Protein AF-A0A8H7SZB1-F1 (afdb_monomer_lite)

Organism: NCBI:txid101142

Sequence (186 aa):
MEQKCSLFGLQYKEDPTVILLYKIAKEALEHQIQNHEATVDTLLDVATETQKQFKRIIEVANEGEPNLKRIRSLASAGVLYTETCLHKYQWQSCDDSDAMPTPLNLPPNVRSQKRRGTNSDILPSMTTIVPQKDDIKYAKEFKEEYLKTHKRMNWKACYDKGLNEGYFSTYKSYKTLKSTFNEINK

Radius of gyration: 29.45 Å; chains: 1; bounding box: 78×54×83 Å

Foldseek 3Di:
DDDDDDLVPDPPSVPPVSVVVVVVVCVVCVVVVVVVVVVVVVVVVLVVVLVVLVVVLVVQCPPDDRPVVVSVVSVVVSVVSVVVVCVVVVVVPPPPPPPPDDDDDDDPPDDDDDDDDDDDDDDDDPDDDDDPPDQLVLVVVQQVVCVVVDVDDDLQVSCVVCVVVVHPPVPPHSVRSVVVNVVVVD

pLDDT: mean 73.45, std 18.5, range [28.33, 93.44]

Secondary structure (DSSP, 8-state):
------GGG-TTTT-HHHHHHHHHHHHHHHHHHHHHHHHHHHHHHHHHHHHHHHHHHHHHHHSSS--HHHHHHHHHHHHHHHHHHHHHHHGGG------PPPPP---TT------------------------SHHHHHHHHHHHHHHH-SS--HHHHHHHHHHTT--TT-S-HHHHHHHHHHHT-

Structure (mmCIF, N/CA/C/O backbone):
data_AF-A0A8H7SZB1-F1
#
_entry.id   AF-A0A8H7SZB1-F1
#
loop_
_atom_site.group_PDB
_atom_site.id
_atom_site.type_symbol
_atom_site.label_atom_id
_atom_site.label_alt_id
_atom_site.label_comp_id
_atom_site.label_asym_id
_atom_site.label_entity_id
_atom_site.label_seq_id
_atom_site.pdbx_PDB_ins_code
_atom_site.Cartn_x
_atom_site.Cartn_y
_atom_site.Cartn_z
_atom_site.occupancy
_atom_site.B_iso_or_equiv
_atom_site.auth_seq_id
_atom_site.auth_comp_id
_atom_site.auth_asym_id
_atom_site.auth_atom_id
_atom_site.pdbx_PDB_model_num
ATOM 1 N N . MET A 1 1 ? -22.587 -6.116 -2.648 1.00 34.09 1 MET A N 1
ATOM 2 C CA . MET A 1 1 ? -23.583 -5.626 -1.675 1.00 34.09 1 MET A CA 1
ATOM 3 C C . MET A 1 1 ? -23.318 -4.144 -1.477 1.00 34.09 1 MET A C 1
ATOM 5 O O . MET A 1 1 ? -22.243 -3.806 -1.009 1.00 34.09 1 MET A O 1
ATOM 9 N N . GLU A 1 2 ? -24.210 -3.265 -1.939 1.00 41.22 2 GLU A N 1
ATOM 10 C CA . GLU A 1 2 ? -24.069 -1.816 -1.737 1.00 41.22 2 GLU A CA 1
ATOM 11 C C . GLU A 1 2 ? -24.654 -1.446 -0.370 1.00 41.22 2 GLU A C 1
ATOM 13 O O . GLU A 1 2 ? -25.867 -1.515 -0.178 1.00 41.22 2 GLU A O 1
ATOM 18 N N . GLN A 1 3 ? -23.817 -1.052 0.591 1.00 51.25 3 GLN A N 1
ATOM 19 C CA . GLN A 1 3 ? -24.310 -0.490 1.845 1.00 51.25 3 GLN A CA 1
ATOM 20 C C . GLN A 1 3 ? -24.702 0.973 1.610 1.00 51.25 3 GLN A C 1
ATOM 22 O O . GLN A 1 3 ? -23.871 1.875 1.629 1.00 51.25 3 GLN A O 1
ATOM 27 N N . LYS A 1 4 ? -25.993 1.211 1.374 1.00 57.50 4 LYS A N 1
ATOM 28 C CA . LYS A 1 4 ? -26.593 2.549 1.346 1.00 57.50 4 LYS A CA 1
ATOM 29 C C . LYS A 1 4 ? -27.641 2.653 2.445 1.00 57.50 4 LYS A C 1
ATOM 31 O O . LYS A 1 4 ? -28.816 2.457 2.181 1.00 57.50 4 LYS A O 1
ATOM 36 N N . CYS A 1 5 ? -27.228 3.020 3.653 1.00 51.44 5 CYS A N 1
ATOM 37 C CA . CYS A 1 5 ? -28.140 3.642 4.614 1.00 51.44 5 CYS A CA 1
ATOM 38 C C . CYS A 1 5 ? -27.396 4.733 5.379 1.00 51.44 5 CYS A C 1
ATOM 40 O O . CYS A 1 5 ? -26.930 4.554 6.498 1.00 51.44 5 CYS A O 1
ATOM 42 N N . SER A 1 6 ? -27.282 5.883 4.721 1.00 65.62 6 SER A N 1
ATOM 43 C CA . SER A 1 6 ? -27.026 7.151 5.391 1.00 65.62 6 SER A CA 1
ATOM 44 C C . SER A 1 6 ? -28.177 7.447 6.361 1.00 65.62 6 SER A C 1
ATOM 46 O O . SER A 1 6 ? -29.337 7.196 6.026 1.00 65.62 6 SER A O 1
ATOM 48 N N . LEU A 1 7 ? -27.873 8.012 7.536 1.00 62.75 7 LEU A N 1
ATOM 49 C CA . LEU A 1 7 ? -28.858 8.377 8.568 1.00 62.75 7 LEU A CA 1
ATOM 50 C C . LEU A 1 7 ? -30.004 9.246 8.010 1.00 62.75 7 LEU A C 1
ATOM 52 O O . LEU A 1 7 ? -31.133 9.197 8.488 1.00 62.75 7 LEU A O 1
ATOM 56 N N . PHE A 1 8 ? -29.723 9.987 6.936 1.00 62.84 8 PHE A N 1
ATOM 57 C CA . PHE A 1 8 ? -30.670 10.838 6.222 1.00 62.84 8 PHE A CA 1
ATOM 58 C C . PHE A 1 8 ? -31.820 10.084 5.531 1.00 62.84 8 PHE A C 1
ATOM 60 O O . PHE A 1 8 ? -32.827 10.713 5.212 1.00 62.84 8 PHE A O 1
ATOM 67 N N . GLY A 1 9 ? -31.697 8.771 5.310 1.00 67.75 9 GLY A N 1
ATOM 68 C CA . GLY A 1 9 ? -32.730 7.939 4.680 1.00 67.75 9 GLY A CA 1
ATOM 69 C C . GLY A 1 9 ? -33.745 7.318 5.645 1.00 67.75 9 GLY A C 1
ATOM 70 O O . GLY A 1 9 ? -34.673 6.654 5.190 1.00 67.75 9 GLY A O 1
ATOM 71 N N . LEU A 1 10 ? -33.583 7.494 6.962 1.00 73.75 10 LEU A N 1
ATOM 72 C CA . LEU A 1 10 ? -34.483 6.918 7.964 1.00 73.75 10 LEU A CA 1
ATOM 73 C C . LEU A 1 10 ? -35.701 7.813 8.219 1.00 73.75 10 LEU A C 1
ATOM 75 O O . LEU A 1 10 ? -35.576 9.017 8.439 1.00 73.75 10 LEU A O 1
ATOM 79 N N . GLN A 1 11 ? -36.879 7.187 8.285 1.00 78.38 11 GLN A N 1
ATOM 80 C CA . GLN A 1 11 ? -38.162 7.843 8.572 1.00 78.38 11 GLN A CA 1
ATOM 81 C C . GLN A 1 11 ? -38.189 8.540 9.949 1.00 78.38 11 GLN A C 1
ATOM 83 O O . GLN A 1 11 ? -38.951 9.480 10.143 1.00 78.38 11 GLN A O 1
ATOM 88 N N . TYR A 1 12 ? -37.308 8.127 10.870 1.00 79.31 12 TYR A N 1
ATOM 89 C CA . TYR A 1 12 ? -37.167 8.657 12.232 1.00 79.31 12 TYR A CA 1
ATOM 90 C C . TYR A 1 12 ? -35.746 9.169 12.522 1.00 79.31 12 TYR A C 1
ATOM 92 O O . TYR A 1 12 ? -35.234 9.016 13.623 1.00 79.31 12 TYR A O 1
ATOM 100 N N . LYS A 1 13 ? -35.069 9.764 11.534 1.00 78.88 13 LYS A N 1
ATOM 101 C CA . LYS A 1 13 ? -33.687 10.275 11.679 1.00 78.88 13 LYS A CA 1
ATOM 102 C C . LYS A 1 13 ? -33.483 11.290 12.823 1.00 78.88 13 LYS A C 1
ATOM 104 O O . LYS A 1 13 ? -32.356 11.484 13.265 1.00 78.88 13 LYS A O 1
ATOM 109 N N . GLU A 1 14 ? -34.556 11.953 13.255 1.00 84.00 14 GLU A N 1
ATOM 110 C CA . GLU A 1 14 ? -34.577 12.953 14.335 1.00 84.00 14 GLU A CA 1
ATOM 111 C C . GLU A 1 14 ? -34.912 12.345 15.707 1.00 84.00 14 GLU A C 1
ATOM 113 O O . GLU A 1 14 ? -34.842 13.040 16.719 1.00 84.00 14 GLU A O 1
ATOM 118 N N . ASP A 1 15 ? -35.261 11.056 15.760 1.00 90.94 15 ASP A N 1
ATOM 119 C CA . ASP A 1 15 ? -35.564 10.373 17.011 1.00 90.94 15 ASP A CA 1
ATOM 120 C C . ASP A 1 15 ? -34.295 10.249 17.888 1.00 90.94 15 ASP A C 1
ATOM 122 O O . ASP A 1 15 ? -33.257 9.760 17.418 1.00 90.94 15 ASP A O 1
ATOM 126 N N . PRO A 1 16 ? -34.343 10.669 19.170 1.00 90.56 16 PRO A N 1
ATOM 127 C CA . PRO A 1 16 ? -33.178 10.648 20.053 1.00 90.56 16 PRO A CA 1
ATOM 128 C C . PRO A 1 16 ? -32.580 9.252 20.257 1.00 90.56 16 PRO A C 1
ATOM 130 O O . PRO A 1 16 ? -31.361 9.116 20.387 1.00 90.56 16 PRO A O 1
ATOM 133 N N . THR A 1 17 ? -33.417 8.214 20.278 1.00 91.75 17 THR A N 1
ATOM 134 C CA . THR A 1 17 ? -32.983 6.825 20.432 1.00 91.75 17 THR A CA 1
ATOM 135 C C . THR A 1 17 ? -32.298 6.332 19.160 1.00 91.75 17 THR A C 1
ATOM 137 O O . THR A 1 17 ? -31.230 5.727 19.251 1.00 91.75 17 THR A O 1
ATOM 140 N N . VAL A 1 18 ? -32.832 6.653 17.978 1.00 88.69 18 VAL A N 1
ATOM 141 C CA . VAL A 1 18 ? -32.199 6.328 16.684 1.00 88.69 18 VAL A CA 1
ATOM 142 C C . VAL A 1 18 ? -30.825 6.993 16.556 1.00 88.69 18 VAL A C 1
ATOM 144 O O . VAL A 1 18 ? -29.853 6.339 16.171 1.00 88.69 18 VAL A O 1
ATOM 147 N N . ILE A 1 19 ? -30.708 8.268 16.937 1.00 87.69 1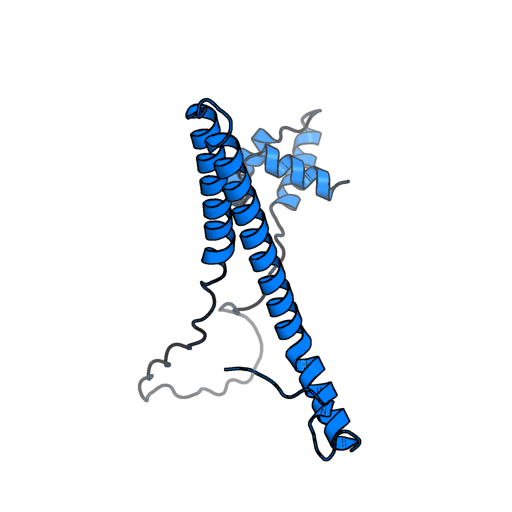9 ILE A N 1
ATOM 148 C CA . ILE A 1 19 ? -29.429 8.996 16.927 1.00 87.69 19 ILE A CA 1
ATOM 149 C C . ILE A 1 19 ? -28.424 8.358 17.894 1.00 87.69 19 ILE A C 1
ATOM 151 O O . ILE A 1 19 ? -27.250 8.209 17.551 1.00 87.69 19 ILE A O 1
ATOM 155 N N . LEU A 1 20 ? -28.864 7.983 19.099 1.00 90.62 20 LEU A N 1
ATOM 156 C CA . LEU A 1 20 ? -28.001 7.358 20.102 1.00 90.62 20 LEU A CA 1
ATOM 157 C C . LEU A 1 20 ? -27.473 5.999 19.626 1.00 90.62 20 LEU A C 1
ATOM 159 O O . LEU A 1 20 ? -26.272 5.750 19.709 1.00 90.62 20 LEU A O 1
ATOM 163 N N . LEU A 1 21 ? -28.348 5.151 19.079 1.00 90.25 21 LEU A N 1
ATOM 164 C CA . LEU A 1 21 ? -27.966 3.851 18.525 1.00 90.25 21 LEU A CA 1
ATOM 165 C C . LEU A 1 21 ? -26.958 3.997 17.383 1.00 90.25 21 LEU A C 1
ATOM 167 O O . LEU A 1 21 ? -25.977 3.258 17.335 1.00 90.25 21 LEU A O 1
ATOM 171 N N . TYR A 1 22 ? -27.153 4.980 16.501 1.00 87.56 22 TYR A N 1
ATOM 172 C CA . TYR A 1 22 ? -26.198 5.261 15.433 1.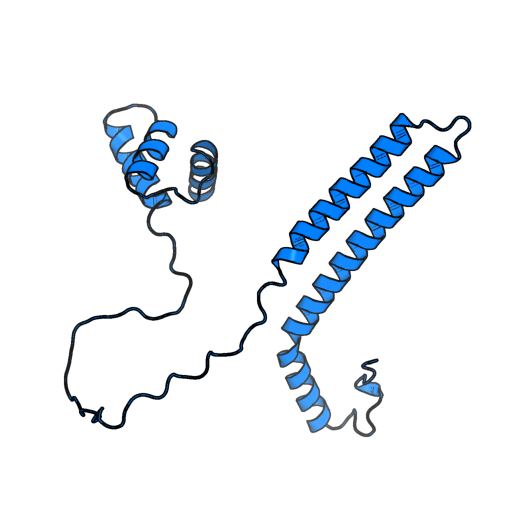00 87.56 22 TYR A CA 1
ATOM 173 C C . TYR A 1 22 ? -24.834 5.705 15.967 1.00 87.56 22 TYR A C 1
ATOM 175 O O . TYR A 1 22 ? -23.813 5.250 15.461 1.00 87.56 22 TYR A O 1
ATOM 183 N N . LYS A 1 23 ? -24.793 6.567 16.992 1.00 89.56 23 LYS A N 1
ATOM 184 C CA . LYS A 1 23 ? -23.528 6.994 17.613 1.00 89.56 23 LYS A CA 1
ATOM 185 C C . LYS A 1 23 ? -22.766 5.810 18.200 1.00 89.56 23 LYS A C 1
ATOM 187 O O . LYS A 1 23 ? -21.595 5.650 17.883 1.00 89.56 23 LYS A O 1
ATOM 192 N N . ILE A 1 24 ? -23.448 4.957 18.966 1.00 92.38 24 ILE A N 1
ATOM 193 C CA . ILE A 1 24 ? -22.845 3.755 19.561 1.00 92.38 24 ILE A CA 1
ATOM 194 C C . ILE A 1 24 ? -22.322 2.823 18.465 1.00 92.38 24 ILE A C 1
ATOM 196 O O . ILE A 1 24 ? -21.189 2.357 18.541 1.00 92.38 24 ILE A O 1
ATOM 200 N N . ALA A 1 25 ? -23.122 2.574 17.425 1.00 90.81 25 ALA A N 1
ATOM 201 C CA . ALA A 1 25 ? -22.707 1.734 16.307 1.00 90.81 25 ALA A CA 1
ATOM 202 C C . ALA A 1 25 ? -21.501 2.324 15.563 1.00 90.81 25 ALA A C 1
ATOM 204 O O . ALA A 1 25 ? -20.574 1.592 15.228 1.00 90.81 25 ALA A O 1
ATOM 205 N N . LYS A 1 26 ? -21.486 3.643 15.336 1.00 87.94 26 LYS A N 1
ATOM 206 C CA . LYS A 1 26 ? -20.367 4.333 14.693 1.00 87.94 26 LYS A CA 1
ATOM 207 C C . LYS A 1 26 ? -19.095 4.221 15.530 1.00 87.94 26 LYS A C 1
ATOM 209 O O . LYS A 1 26 ? -18.070 3.834 14.992 1.00 87.94 26 LYS A O 1
ATOM 214 N N . GLU A 1 27 ? -19.167 4.500 16.828 1.00 92.75 27 GLU A N 1
ATOM 215 C CA . GLU A 1 27 ? -18.021 4.388 17.740 1.00 92.75 27 GLU A CA 1
ATOM 216 C C . GLU A 1 27 ? -17.491 2.951 17.819 1.00 92.75 27 GLU A C 1
ATOM 218 O O . GLU A 1 27 ? -16.283 2.736 17.750 1.00 92.75 27 GLU A O 1
ATOM 223 N N . ALA A 1 28 ? -18.381 1.957 17.893 1.00 92.94 28 ALA A N 1
ATOM 224 C CA . ALA A 1 28 ? -17.996 0.547 17.923 1.00 92.94 28 ALA A CA 1
ATOM 225 C C . ALA A 1 28 ? -17.311 0.083 16.624 1.00 92.94 28 ALA A C 1
ATOM 227 O O . ALA A 1 28 ? -16.458 -0.804 16.660 1.00 92.94 28 ALA A O 1
ATOM 228 N N . LEU A 1 29 ? -17.677 0.673 15.483 1.00 91.19 29 LEU A N 1
ATOM 229 C CA . LEU A 1 29 ? -17.144 0.327 14.163 1.00 91.19 29 LEU A CA 1
ATOM 230 C C . LEU A 1 29 ? -16.021 1.260 13.693 1.00 91.19 29 LEU A C 1
ATOM 232 O O . LEU A 1 29 ? -15.425 0.997 12.653 1.00 91.19 29 LEU A O 1
ATOM 236 N N . GLU A 1 30 ? -15.701 2.317 14.440 1.00 90.31 30 GLU A N 1
ATOM 237 C CA . GLU A 1 30 ? -14.765 3.372 14.036 1.00 90.31 30 GLU A CA 1
ATOM 238 C C . GLU A 1 30 ? -13.407 2.799 13.607 1.00 90.31 30 GLU A C 1
ATOM 240 O O . GLU A 1 30 ? -12.903 3.122 12.536 1.00 90.31 30 GLU A O 1
ATOM 245 N N . HIS A 1 31 ? -12.854 1.861 14.379 1.00 87.31 31 HIS A N 1
ATOM 246 C CA . HIS A 1 31 ? -11.591 1.200 14.039 1.00 87.31 31 HIS A CA 1
ATOM 247 C C . HIS A 1 31 ? -11.686 0.381 12.740 1.00 87.31 31 HIS A C 1
ATOM 249 O O . HIS A 1 31 ? -10.737 0.327 11.958 1.00 87.31 31 HIS A O 1
ATOM 255 N N . GLN A 1 32 ? -12.816 -0.287 12.493 1.00 87.06 32 GLN A N 1
ATOM 256 C CA . GLN A 1 32 ? -13.012 -1.048 11.255 1.00 87.06 32 GLN A CA 1
ATOM 257 C C . GLN A 1 32 ? -13.133 -0.109 10.054 1.00 87.06 32 GLN A C 1
ATOM 259 O O . GLN A 1 32 ? -12.550 -0.386 9.007 1.00 87.06 32 GLN A O 1
ATOM 264 N N . ILE A 1 33 ? -13.835 1.016 10.221 1.00 84.94 33 ILE A N 1
ATOM 265 C CA . ILE A 1 33 ? -13.960 2.066 9.205 1.00 84.94 33 ILE A CA 1
ATOM 266 C C . ILE A 1 33 ? -12.576 2.629 8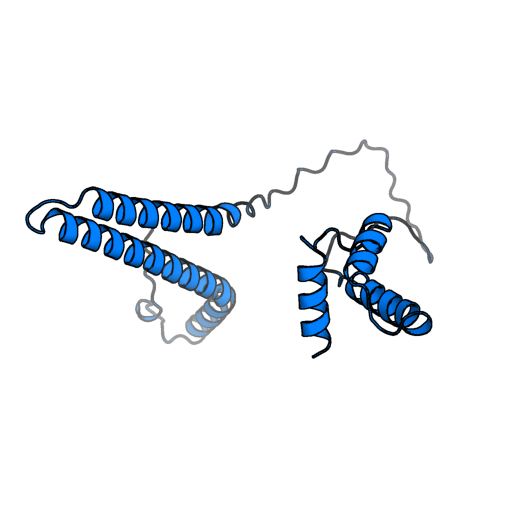.869 1.00 84.94 33 ILE A C 1
ATOM 268 O O . ILE A 1 33 ? -12.194 2.610 7.704 1.00 84.94 33 ILE A O 1
ATOM 272 N N . GLN A 1 34 ? -11.791 3.024 9.873 1.00 87.31 34 GLN A N 1
ATOM 273 C CA . GLN A 1 34 ? -10.443 3.571 9.678 1.00 87.31 34 GLN A CA 1
ATOM 274 C C . GLN A 1 34 ? -9.499 2.577 8.988 1.00 87.31 34 GLN A C 1
ATOM 276 O O . GLN A 1 34 ? -8.768 2.944 8.069 1.00 87.31 34 GLN A O 1
ATOM 281 N N . ASN A 1 35 ? -9.538 1.299 9.374 1.00 83.62 35 ASN A N 1
ATOM 282 C CA . ASN A 1 35 ? -8.758 0.255 8.707 1.00 83.62 35 ASN A CA 1
ATOM 283 C C . ASN A 1 35 ? -9.163 0.073 7.239 1.00 83.62 35 ASN A C 1
ATOM 285 O O . ASN A 1 35 ? -8.305 -0.099 6.368 1.00 83.62 35 ASN A O 1
ATOM 289 N N . HIS A 1 36 ? -10.467 0.097 6.958 1.00 85.31 36 HIS A N 1
ATOM 290 C CA . HIS A 1 36 ? -10.973 0.014 5.594 1.00 85.31 36 HIS A CA 1
ATOM 291 C C . HIS A 1 36 ? -10.569 1.232 4.764 1.00 85.31 36 HIS A C 1
ATOM 293 O O . HIS A 1 36 ? -10.100 1.049 3.644 1.00 85.31 36 HIS A O 1
ATOM 299 N N . GLU A 1 37 ? -10.691 2.445 5.304 1.00 86.62 37 GLU A N 1
ATOM 300 C CA . GLU A 1 37 ? -10.259 3.681 4.644 1.00 86.62 37 GLU A CA 1
ATOM 301 C C . GLU A 1 37 ? -8.762 3.639 4.324 1.00 86.62 37 GLU A C 1
ATOM 303 O O . GLU A 1 37 ? -8.383 3.809 3.167 1.00 86.62 37 GLU A O 1
ATOM 308 N N . ALA A 1 38 ? -7.919 3.263 5.290 1.00 87.62 38 ALA A N 1
ATOM 309 C CA . ALA A 1 38 ? -6.484 3.095 5.061 1.00 87.62 38 ALA A CA 1
ATOM 310 C C . ALA A 1 38 ? -6.182 2.044 3.975 1.00 87.62 38 ALA A C 1
ATOM 312 O O . ALA A 1 38 ? -5.279 2.219 3.157 1.00 87.62 38 ALA A O 1
ATOM 313 N N . THR A 1 39 ? -6.950 0.952 3.927 1.00 87.12 39 THR A N 1
ATOM 314 C CA . THR A 1 39 ? -6.813 -0.066 2.874 1.00 87.12 39 THR A CA 1
ATOM 315 C C . THR A 1 39 ? -7.181 0.508 1.505 1.00 87.12 39 THR A C 1
ATOM 317 O O . THR A 1 39 ? -6.447 0.305 0.536 1.00 87.12 39 THR A O 1
ATOM 320 N N . VAL A 1 40 ? -8.281 1.259 1.418 1.00 89.00 40 VAL A N 1
ATOM 321 C CA . VAL A 1 40 ? -8.712 1.929 0.183 1.00 89.00 40 VAL A CA 1
ATOM 322 C C . VAL A 1 40 ? -7.656 2.922 -0.297 1.00 89.00 40 VAL A C 1
ATOM 324 O O . VAL A 1 40 ? -7.304 2.883 -1.475 1.00 89.00 40 VAL A O 1
ATOM 327 N N . ASP A 1 41 ? -7.089 3.733 0.596 1.00 90.31 41 ASP A N 1
ATOM 328 C CA . ASP A 1 41 ? -6.015 4.673 0.261 1.00 90.31 41 ASP A CA 1
ATOM 329 C C . ASP A 1 41 ? -4.801 3.946 -0.325 1.00 90.31 41 ASP A C 1
ATOM 331 O O . ASP A 1 41 ? -4.285 4.320 -1.379 1.00 90.31 41 ASP A O 1
ATOM 335 N N . THR A 1 42 ? -4.395 2.826 0.282 1.00 89.75 42 THR A N 1
ATOM 336 C CA . THR A 1 42 ? -3.275 2.045 -0.259 1.00 89.75 42 THR A CA 1
ATOM 337 C C . THR A 1 42 ? -3.576 1.432 -1.627 1.00 89.75 42 THR A C 1
ATOM 339 O O . THR A 1 42 ? -2.690 1.377 -2.480 1.00 89.75 42 THR A O 1
ATOM 342 N N . LEU A 1 43 ? -4.813 0.990 -1.873 1.00 91.44 43 LEU A N 1
ATOM 343 C CA . LEU A 1 43 ? -5.229 0.477 -3.180 1.00 91.44 43 LEU A CA 1
ATOM 344 C C . LEU A 1 43 ? -5.224 1.584 -4.238 1.00 91.44 43 LEU A C 1
ATOM 346 O O . LEU A 1 43 ? -4.780 1.351 -5.366 1.00 91.44 43 LEU A O 1
ATOM 350 N N . LEU A 1 44 ? -5.680 2.785 -3.875 1.00 92.88 44 LEU A N 1
ATOM 351 C CA . LEU A 1 44 ? -5.642 3.958 -4.743 1.00 92.88 44 LEU A CA 1
ATOM 352 C C . LEU A 1 44 ? -4.208 4.347 -5.097 1.00 92.88 44 LEU A C 1
ATOM 354 O O . LEU A 1 44 ? -3.933 4.610 -6.270 1.00 92.88 44 LEU A O 1
ATOM 358 N N . ASP A 1 45 ? -3.289 4.321 -4.134 1.00 90.38 45 ASP A N 1
ATOM 359 C CA . ASP A 1 45 ? -1.871 4.591 -4.373 1.00 90.38 45 ASP A CA 1
ATOM 360 C C . ASP A 1 45 ? -1.271 3.587 -5.361 1.00 90.38 45 ASP A C 1
ATOM 362 O O . ASP A 1 45 ? -0.680 3.981 -6.371 1.00 90.38 45 ASP A O 1
ATOM 366 N N . VAL A 1 46 ? -1.482 2.286 -5.128 1.00 92.06 46 VAL A N 1
ATOM 367 C CA . VAL A 1 46 ? -0.980 1.224 -6.015 1.00 92.06 46 VAL A CA 1
ATOM 368 C C . VAL A 1 46 ? -1.543 1.375 -7.424 1.00 92.06 46 VAL A C 1
ATOM 370 O O . VAL A 1 46 ? -0.787 1.315 -8.400 1.00 92.06 46 VAL A O 1
ATOM 373 N N . ALA A 1 47 ? -2.851 1.601 -7.556 1.00 92.12 47 ALA A N 1
ATOM 374 C CA . ALA A 1 47 ? -3.496 1.786 -8.851 1.00 92.12 47 ALA A CA 1
ATOM 375 C C . ALA A 1 47 ? -2.971 3.035 -9.577 1.00 92.12 47 ALA A C 1
ATOM 377 O O . ALA A 1 47 ? -2.697 2.988 -10.779 1.00 92.12 47 ALA A O 1
ATOM 378 N N . THR A 1 48 ? -2.782 4.136 -8.849 1.00 93.00 48 THR A N 1
ATOM 379 C CA . THR A 1 48 ? -2.298 5.408 -9.398 1.00 93.00 48 THR A CA 1
ATOM 380 C C . THR A 1 48 ? -0.855 5.296 -9.875 1.00 93.00 48 THR A C 1
ATOM 382 O O . THR A 1 48 ? -0.544 5.705 -10.997 1.00 93.00 48 THR A O 1
ATOM 385 N N . GLU A 1 49 ? 0.030 4.706 -9.072 1.00 90.56 49 GLU A N 1
ATOM 386 C CA . GLU A 1 49 ? 1.430 4.511 -9.454 1.00 90.56 49 GLU A CA 1
ATOM 387 C C . GLU A 1 49 ? 1.567 3.531 -10.618 1.00 90.56 49 GLU A C 1
ATOM 389 O O . GLU A 1 49 ? 2.287 3.805 -11.581 1.00 90.56 49 GLU A O 1
ATOM 394 N N . THR A 1 50 ? 0.792 2.448 -10.610 1.00 92.56 50 THR A N 1
ATOM 395 C CA . THR A 1 50 ? 0.757 1.494 -11.726 1.00 92.56 50 THR A CA 1
ATOM 396 C C . THR A 1 50 ? 0.277 2.172 -13.015 1.00 92.56 50 THR A C 1
ATOM 398 O O . THR A 1 50 ? 0.902 2.030 -14.069 1.00 92.56 50 THR A O 1
ATOM 401 N N . GLN A 1 51 ? -0.776 2.994 -12.941 1.00 93.25 51 GLN A N 1
ATOM 402 C CA . GLN A 1 51 ? -1.266 3.759 -14.089 1.00 93.25 51 GLN A CA 1
ATOM 403 C C . GLN A 1 51 ? -0.207 4.738 -14.621 1.00 93.25 51 GLN A C 1
ATOM 405 O O . GLN A 1 51 ? -0.025 4.840 -15.837 1.00 93.25 51 GLN A O 1
ATOM 410 N N . LYS A 1 52 ? 0.510 5.451 -13.740 1.00 91.94 52 LYS A N 1
ATOM 411 C CA . LYS A 1 52 ? 1.603 6.357 -14.137 1.00 91.94 52 LYS A CA 1
ATOM 412 C C . LYS A 1 52 ? 2.712 5.610 -14.876 1.00 91.94 52 LYS A C 1
ATOM 414 O O . LYS A 1 52 ? 3.209 6.116 -15.880 1.00 91.94 52 LYS A O 1
ATOM 419 N N . GLN A 1 53 ? 3.085 4.415 -14.416 1.00 92.00 53 GLN A N 1
ATOM 420 C CA . GLN A 1 53 ? 4.110 3.610 -15.086 1.00 92.00 53 GLN A CA 1
ATOM 421 C C . GLN A 1 53 ? 3.668 3.169 -16.484 1.00 92.00 53 GLN A C 1
ATOM 423 O O . GLN A 1 53 ? 4.433 3.321 -17.435 1.00 92.00 53 GLN A O 1
ATOM 428 N N . PHE A 1 54 ? 2.422 2.713 -16.652 1.00 93.44 54 PHE A N 1
ATOM 429 C CA . PHE A 1 54 ? 1.908 2.368 -17.981 1.00 93.44 54 PHE A CA 1
ATOM 430 C C . PHE A 1 54 ? 1.841 3.572 -18.923 1.00 93.44 54 PHE A C 1
ATOM 432 O O . PHE A 1 54 ? 2.248 3.452 -20.077 1.00 93.44 54 PHE A O 1
ATOM 439 N N . LYS A 1 55 ? 1.411 4.744 -18.436 1.00 93.19 55 LYS A N 1
ATOM 440 C CA . LYS A 1 55 ? 1.429 5.987 -19.228 1.00 93.19 55 LYS A CA 1
ATOM 441 C C . LYS A 1 55 ? 2.837 6.311 -19.731 1.00 93.19 55 LYS A C 1
ATOM 443 O O . LYS A 1 55 ? 3.011 6.510 -20.927 1.00 93.19 55 LYS A O 1
ATOM 448 N N . ARG A 1 56 ? 3.851 6.242 -18.860 1.00 90.31 56 ARG A N 1
ATOM 449 C CA . ARG A 1 56 ? 5.260 6.461 -19.241 1.00 90.31 56 ARG A CA 1
ATOM 450 C C . ARG A 1 56 ? 5.763 5.460 -20.278 1.00 90.31 56 ARG A C 1
ATOM 452 O O . ARG A 1 56 ? 6.524 5.829 -21.165 1.00 90.31 56 ARG A O 1
ATOM 459 N N . ILE A 1 57 ? 5.367 4.192 -20.166 1.00 91.88 57 ILE A N 1
ATOM 460 C CA . ILE A 1 57 ? 5.727 3.165 -21.153 1.00 91.88 57 ILE A CA 1
ATOM 461 C C . ILE A 1 57 ? 5.120 3.500 -22.520 1.00 91.88 57 ILE A C 1
ATOM 463 O O . ILE A 1 57 ? 5.827 3.433 -23.521 1.00 91.88 57 ILE A O 1
ATOM 467 N N . ILE A 1 58 ? 3.841 3.887 -22.555 1.00 90.12 58 ILE A N 1
ATOM 468 C CA . ILE A 1 58 ? 3.133 4.271 -23.785 1.00 90.12 58 ILE A CA 1
ATOM 469 C C . ILE A 1 58 ? 3.759 5.525 -24.410 1.00 90.12 58 ILE A C 1
ATOM 471 O O . ILE A 1 58 ? 3.990 5.547 -25.614 1.00 90.12 58 ILE A O 1
ATOM 475 N N . GLU A 1 59 ? 4.073 6.543 -23.605 1.00 90.25 59 GLU A N 1
ATOM 476 C CA . GLU A 1 59 ? 4.750 7.767 -24.057 1.00 90.25 59 GLU A CA 1
ATOM 477 C C . GLU A 1 59 ? 6.078 7.436 -24.750 1.00 90.25 59 GLU A C 1
ATOM 479 O O . GLU A 1 59 ? 6.275 7.798 -25.906 1.00 90.25 59 GLU A O 1
ATOM 484 N N . VAL A 1 60 ? 6.945 6.656 -24.096 1.00 89.56 60 VAL A N 1
ATOM 485 C CA . VAL A 1 60 ? 8.250 6.265 -24.658 1.00 89.56 60 VAL A CA 1
ATOM 486 C C . VAL A 1 60 ? 8.110 5.349 -25.879 1.00 89.56 60 VAL A C 1
ATOM 488 O O . VAL A 1 60 ? 8.970 5.362 -26.755 1.00 89.56 60 VAL A O 1
ATOM 491 N N . ALA A 1 61 ? 7.056 4.535 -25.953 1.00 87.44 61 ALA A N 1
ATOM 492 C CA . ALA A 1 61 ? 6.803 3.676 -27.108 1.00 87.44 61 ALA A CA 1
ATOM 493 C C . ALA A 1 61 ? 6.323 4.457 -28.342 1.00 87.44 61 ALA A C 1
ATOM 495 O O . ALA A 1 61 ? 6.596 4.034 -29.462 1.00 87.44 61 ALA A O 1
ATOM 496 N N . ASN A 1 62 ? 5.635 5.583 -28.135 1.00 87.81 62 ASN A N 1
ATOM 497 C CA . ASN A 1 62 ? 5.119 6.440 -29.203 1.00 87.81 62 ASN A CA 1
ATOM 498 C C . ASN A 1 62 ? 6.107 7.544 -29.630 1.00 87.81 62 ASN A C 1
ATOM 500 O O . ASN A 1 62 ? 5.894 8.193 -30.655 1.00 87.81 62 ASN A O 1
ATOM 504 N N . GLU A 1 63 ? 7.181 7.778 -28.869 1.00 82.88 63 GLU A N 1
ATOM 505 C CA . GLU A 1 63 ? 8.255 8.709 -29.229 1.00 82.88 63 GLU A CA 1
ATOM 506 C C . GLU A 1 63 ? 9.117 8.147 -30.374 1.00 82.88 63 GLU A C 1
ATOM 508 O O . GLU A 1 63 ? 10.109 7.464 -30.140 1.00 82.88 63 GLU A O 1
ATOM 513 N N . GLY A 1 64 ? 8.766 8.478 -31.621 1.00 76.62 64 GLY A N 1
ATOM 514 C CA . GLY A 1 64 ? 9.633 8.305 -32.795 1.00 76.62 64 GLY A CA 1
ATOM 515 C C . GLY A 1 64 ? 10.189 6.885 -32.965 1.00 76.62 64 GLY A C 1
ATOM 516 O O . GLY A 1 64 ? 9.463 5.982 -33.376 1.00 76.62 64 GLY A O 1
ATOM 517 N N . GLU A 1 65 ? 11.484 6.695 -32.679 1.00 79.44 65 GLU A N 1
ATOM 518 C CA . GLU A 1 65 ? 12.090 5.362 -32.597 1.00 79.44 65 GLU A CA 1
ATOM 519 C C . GLU A 1 65 ? 11.924 4.764 -31.187 1.00 79.44 65 GLU A C 1
ATOM 521 O O . GLU A 1 65 ? 12.478 5.296 -30.217 1.00 79.44 65 GLU A O 1
ATOM 526 N N . PRO A 1 66 ? 11.242 3.612 -31.049 1.00 75.06 66 PRO A N 1
ATOM 527 C CA . PRO A 1 66 ? 10.982 3.009 -29.751 1.00 75.06 66 PRO A CA 1
ATOM 528 C C . PRO A 1 66 ? 12.290 2.580 -29.079 1.00 75.06 66 PRO A C 1
ATOM 530 O O . PRO A 1 66 ? 12.941 1.603 -29.460 1.00 75.06 66 PRO A O 1
ATOM 533 N N . ASN A 1 67 ? 12.661 3.282 -28.007 1.00 85.56 67 ASN A N 1
ATOM 534 C CA . ASN A 1 67 ? 13.817 2.920 -27.197 1.00 85.56 67 ASN A CA 1
ATOM 535 C C . ASN A 1 67 ? 13.488 1.698 -26.325 1.00 85.56 67 ASN A C 1
ATOM 537 O O . ASN A 1 67 ? 13.123 1.812 -25.151 1.00 85.56 67 ASN A O 1
ATOM 541 N N . LEU A 1 68 ? 13.660 0.505 -26.899 1.00 87.12 68 LEU A N 1
ATOM 542 C CA . LEU A 1 68 ? 13.369 -0.778 -26.250 1.00 87.12 68 LEU A CA 1
ATOM 543 C C . LEU A 1 68 ? 14.075 -0.950 -24.895 1.00 87.12 68 LEU A C 1
ATOM 545 O O . LEU A 1 68 ? 13.521 -1.573 -23.989 1.00 87.12 68 LEU A O 1
ATOM 549 N N . LYS A 1 69 ? 15.280 -0.385 -24.722 1.00 88.56 69 LYS A N 1
ATOM 550 C CA . LYS A 1 69 ? 16.001 -0.429 -23.437 1.00 88.56 69 LYS A CA 1
ATOM 551 C C . LYS A 1 69 ? 15.277 0.387 -22.368 1.00 88.56 69 LYS A C 1
ATOM 553 O O . LYS A 1 69 ? 15.127 -0.081 -21.240 1.00 88.56 69 LYS A O 1
ATOM 558 N N . ARG A 1 70 ? 14.800 1.583 -22.721 1.00 87.12 70 ARG A N 1
ATOM 559 C CA . ARG A 1 70 ? 14.046 2.461 -21.816 1.00 87.12 70 ARG A CA 1
ATOM 560 C C . ARG A 1 70 ? 12.672 1.879 -21.480 1.00 87.12 70 ARG A C 1
ATOM 562 O O . ARG A 1 70 ? 12.303 1.870 -20.310 1.00 87.12 70 ARG A O 1
ATOM 569 N N . ILE A 1 71 ? 11.977 1.315 -22.469 1.00 89.56 71 ILE A N 1
ATOM 570 C CA . ILE A 1 71 ? 10.694 0.617 -22.280 1.00 89.56 71 ILE A CA 1
ATOM 571 C C . ILE A 1 71 ? 10.861 -0.566 -21.321 1.00 89.56 71 ILE A C 1
ATOM 573 O O . ILE A 1 71 ? 10.116 -0.684 -20.350 1.00 89.56 71 ILE A O 1
ATOM 577 N N . ARG A 1 72 ? 11.880 -1.409 -21.536 1.00 91.06 72 ARG A N 1
ATOM 578 C CA . ARG A 1 72 ? 12.171 -2.550 -20.656 1.00 91.06 72 ARG A CA 1
ATOM 579 C C . ARG A 1 72 ? 12.520 -2.109 -19.235 1.00 91.06 72 ARG A C 1
ATOM 581 O O . ARG A 1 72 ? 12.064 -2.742 -18.291 1.00 91.06 72 ARG A O 1
ATOM 588 N N . SER A 1 73 ? 13.288 -1.028 -19.083 1.00 91.00 73 SER A N 1
ATOM 589 C CA . SER A 1 73 ? 13.619 -0.459 -17.771 1.00 91.00 73 SER A CA 1
ATOM 590 C C . SER A 1 73 ? 12.360 -0.013 -17.016 1.00 91.00 73 SER A C 1
ATOM 592 O O . SER A 1 73 ? 12.140 -0.443 -15.884 1.00 91.00 73 SER A O 1
ATOM 594 N N . LEU A 1 74 ? 11.476 0.752 -17.667 1.00 89.88 74 LEU A N 1
ATOM 595 C CA . LEU A 1 74 ? 10.201 1.188 -17.082 1.00 89.88 74 LEU A CA 1
ATOM 596 C C . LEU A 1 74 ? 9.294 0.004 -16.719 1.00 89.88 74 LEU A C 1
ATOM 598 O O . LEU A 1 74 ? 8.748 -0.034 -15.620 1.00 89.88 74 LEU A O 1
ATOM 602 N N . ALA A 1 75 ? 9.192 -0.995 -17.599 1.00 91.81 75 ALA A N 1
ATOM 603 C CA . ALA A 1 75 ? 8.437 -2.213 -17.323 1.00 91.81 75 ALA A CA 1
ATOM 604 C C . ALA A 1 75 ? 9.009 -2.978 -16.117 1.00 91.81 75 ALA A C 1
ATOM 606 O O . ALA A 1 75 ? 8.256 -3.374 -15.233 1.00 91.81 75 ALA A O 1
ATOM 607 N N . SER A 1 76 ? 10.335 -3.127 -16.031 1.00 91.25 76 SER A N 1
ATOM 608 C CA . SER A 1 76 ? 10.987 -3.802 -14.900 1.00 91.25 76 SER A CA 1
ATOM 609 C C . SER A 1 76 ? 10.816 -3.053 -13.575 1.00 91.25 76 SER A C 1
ATOM 611 O O . SER A 1 76 ? 10.621 -3.684 -12.539 1.00 91.25 76 SER A O 1
ATOM 613 N N . ALA A 1 77 ? 10.813 -1.716 -13.604 1.00 89.62 77 ALA A N 1
ATOM 614 C CA . ALA A 1 77 ? 10.519 -0.898 -12.431 1.00 89.62 77 ALA A CA 1
ATOM 615 C C . ALA A 1 77 ? 9.062 -1.071 -11.971 1.00 89.62 77 ALA A C 1
ATOM 617 O O . ALA A 1 77 ? 8.807 -1.168 -10.772 1.00 89.62 77 ALA A O 1
ATOM 618 N N . GLY A 1 78 ? 8.119 -1.160 -12.918 1.00 91.94 78 GLY A N 1
ATOM 619 C CA . GLY A 1 78 ? 6.720 -1.482 -12.636 1.00 91.94 78 GLY A CA 1
ATOM 620 C C . GLY A 1 78 ? 6.559 -2.856 -11.980 1.00 91.94 78 GLY A C 1
ATOM 621 O O . GLY A 1 78 ? 5.913 -2.950 -10.941 1.00 91.94 78 GLY A O 1
ATOM 622 N N . VAL A 1 79 ? 7.211 -3.891 -12.529 1.00 91.19 79 VAL A N 1
ATOM 623 C CA . VAL A 1 79 ? 7.213 -5.250 -11.954 1.00 91.19 79 VAL A CA 1
ATOM 624 C C . VAL A 1 79 ? 7.720 -5.226 -10.514 1.00 91.19 79 VAL A C 1
ATOM 626 O O . VAL A 1 79 ? 7.001 -5.657 -9.614 1.00 91.19 79 VAL A O 1
ATOM 629 N N . LEU A 1 80 ? 8.892 -4.630 -10.277 1.00 91.94 80 LEU A N 1
ATOM 630 C CA . LEU A 1 80 ? 9.495 -4.545 -8.945 1.00 91.94 80 LEU A CA 1
ATOM 631 C C . LEU A 1 80 ? 8.577 -3.847 -7.930 1.00 91.94 80 LEU A C 1
ATOM 633 O O . LEU A 1 80 ? 8.446 -4.299 -6.790 1.00 91.94 80 LEU A O 1
ATOM 637 N N . TYR A 1 81 ? 7.927 -2.752 -8.334 1.00 91.38 8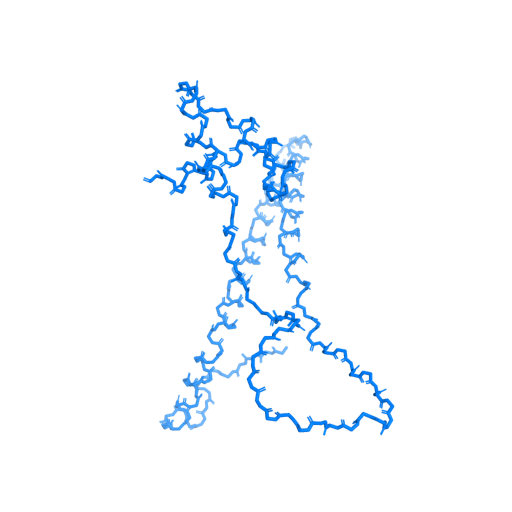1 TYR A N 1
ATOM 638 C CA . TYR A 1 81 ? 6.959 -2.059 -7.486 1.00 91.38 81 TYR A CA 1
ATOM 639 C C . TYR A 1 81 ? 5.779 -2.973 -7.135 1.00 91.38 81 TYR A C 1
ATOM 641 O O . TYR A 1 81 ? 5.470 -3.150 -5.957 1.00 91.38 81 TYR A O 1
ATOM 649 N N . THR A 1 82 ? 5.163 -3.612 -8.133 1.00 91.94 82 THR A N 1
ATOM 650 C CA . THR A 1 82 ? 4.005 -4.489 -7.906 1.00 91.94 82 THR A CA 1
ATOM 651 C C . THR A 1 82 ? 4.343 -5.723 -7.068 1.00 91.94 82 THR A C 1
ATOM 653 O O . THR A 1 82 ? 3.561 -6.084 -6.195 1.00 91.94 82 THR A O 1
ATOM 656 N N . GLU A 1 83 ? 5.523 -6.324 -7.244 1.00 92.12 83 GLU A N 1
ATOM 657 C CA . GLU A 1 83 ? 6.015 -7.420 -6.397 1.00 92.12 83 GLU A CA 1
ATOM 658 C C . GLU A 1 83 ? 6.210 -6.970 -4.945 1.00 92.12 83 GLU A C 1
ATOM 660 O O . GLU A 1 83 ? 5.834 -7.681 -4.011 1.00 92.12 83 GLU A O 1
ATOM 665 N N . THR A 1 84 ? 6.739 -5.760 -4.744 1.00 88.94 84 THR A N 1
ATOM 666 C CA . THR A 1 84 ? 6.901 -5.173 -3.407 1.00 88.94 84 THR A CA 1
ATOM 667 C C . THR A 1 84 ? 5.544 -4.970 -2.732 1.00 88.94 84 THR A C 1
ATOM 669 O O . THR A 1 84 ? 5.383 -5.289 -1.553 1.00 88.94 84 THR A O 1
ATOM 672 N N . CYS A 1 85 ? 4.547 -4.482 -3.475 1.00 86.94 85 CYS A N 1
ATOM 673 C CA . CYS A 1 85 ? 3.176 -4.358 -2.986 1.00 86.94 85 CYS A CA 1
ATOM 674 C C . CYS A 1 85 ? 2.577 -5.727 -2.643 1.00 86.94 85 CYS A C 1
ATOM 676 O O . CYS A 1 85 ? 2.048 -5.891 -1.546 1.00 86.94 85 CYS A O 1
ATOM 678 N N . LEU A 1 86 ? 2.711 -6.726 -3.520 1.00 88.25 86 LEU A N 1
ATOM 679 C CA . LEU A 1 86 ? 2.235 -8.086 -3.253 1.00 88.25 86 LEU A CA 1
ATOM 680 C C . LEU A 1 86 ? 2.836 -8.639 -1.961 1.00 88.25 86 LEU A C 1
ATOM 682 O O . LEU A 1 86 ? 2.094 -9.058 -1.083 1.00 88.25 86 LEU A O 1
ATOM 686 N N . HIS A 1 87 ? 4.154 -8.548 -1.782 1.00 86.25 87 HIS A N 1
ATOM 687 C CA . HIS A 1 87 ? 4.797 -9.005 -0.551 1.00 86.25 87 HIS A CA 1
ATOM 688 C C . HIS A 1 87 ? 4.276 -8.263 0.690 1.00 86.25 87 HIS A C 1
ATOM 690 O O . HIS A 1 87 ? 4.047 -8.872 1.734 1.00 86.25 87 HIS A O 1
ATOM 696 N N . LYS A 1 88 ? 4.087 -6.942 0.593 1.00 85.31 88 LYS A N 1
ATOM 697 C CA . LYS A 1 88 ? 3.608 -6.115 1.708 1.00 85.31 88 LYS A CA 1
ATOM 698 C C . LYS A 1 88 ? 2.197 -6.505 2.161 1.00 85.31 88 LYS A C 1
ATOM 700 O O . LYS A 1 88 ? 1.944 -6.521 3.361 1.00 85.31 88 LYS A O 1
ATOM 705 N N . TYR A 1 89 ? 1.302 -6.817 1.224 1.00 79.69 89 TYR A N 1
ATOM 706 C CA . TYR A 1 89 ? -0.122 -7.020 1.517 1.00 79.69 89 TYR A CA 1
ATOM 707 C C . TYR A 1 89 ? -0.548 -8.495 1.588 1.00 79.69 89 TYR A C 1
ATOM 709 O O . TYR A 1 89 ? -1.499 -8.816 2.291 1.00 79.69 89 TYR A O 1
ATOM 717 N N . GLN A 1 90 ? 0.169 -9.417 0.944 1.00 77.25 90 GLN A N 1
ATOM 718 C CA . GLN A 1 90 ? -0.139 -10.853 0.979 1.00 77.25 90 GLN A CA 1
ATOM 719 C C . GLN A 1 90 ? 0.200 -11.499 2.332 1.00 77.25 90 GLN A C 1
ATOM 721 O O . GLN A 1 90 ? -0.446 -12.457 2.745 1.00 77.25 90 GLN A O 1
ATOM 726 N N . TRP A 1 91 ? 1.189 -10.966 3.055 1.00 58.06 91 TRP A N 1
ATOM 727 C CA . TRP A 1 91 ? 1.551 -11.458 4.392 1.00 58.06 91 TRP A CA 1
ATOM 728 C C . TRP A 1 91 ? 0.595 -10.982 5.492 1.00 58.06 91 TRP A C 1
ATOM 730 O O . TRP A 1 91 ? 0.573 -11.563 6.571 1.00 58.06 91 TRP A O 1
ATOM 740 N N . GLN A 1 92 ? -0.225 -9.965 5.219 1.00 54.62 92 GLN A N 1
ATOM 741 C CA . GLN A 1 92 ? -1.250 -9.489 6.153 1.00 54.62 92 GLN A CA 1
ATOM 742 C C . GLN A 1 92 ? -2.529 -10.343 6.112 1.00 54.62 92 GLN A C 1
ATOM 744 O O . GLN A 1 92 ? -3.397 -10.174 6.955 1.00 54.62 92 GLN A O 1
ATOM 749 N N . SER A 1 93 ? -2.648 -11.278 5.161 1.00 52.91 93 SER A N 1
ATOM 750 C CA . SER A 1 93 ? -3.831 -12.132 4.975 1.00 52.91 93 SER A CA 1
ATOM 751 C C . SER A 1 93 ? -3.781 -13.457 5.753 1.00 52.91 93 SER A C 1
ATOM 753 O O . SER A 1 93 ? -4.615 -14.325 5.518 1.00 52.91 93 SER A O 1
ATOM 755 N N . CYS A 1 94 ? -2.796 -13.652 6.637 1.00 41.66 94 CYS A N 1
ATOM 756 C CA . CYS A 1 94 ? -2.592 -14.911 7.364 1.00 41.66 94 CYS A CA 1
ATOM 757 C C . CYS A 1 94 ? -3.103 -14.874 8.816 1.00 41.66 94 CYS A C 1
ATOM 759 O O . CYS A 1 94 ? -2.612 -15.629 9.649 1.00 41.66 94 CYS A O 1
ATOM 761 N N . ASP A 1 95 ? -4.070 -14.003 9.101 1.00 47.03 95 ASP A N 1
ATOM 762 C CA . ASP A 1 95 ? -4.73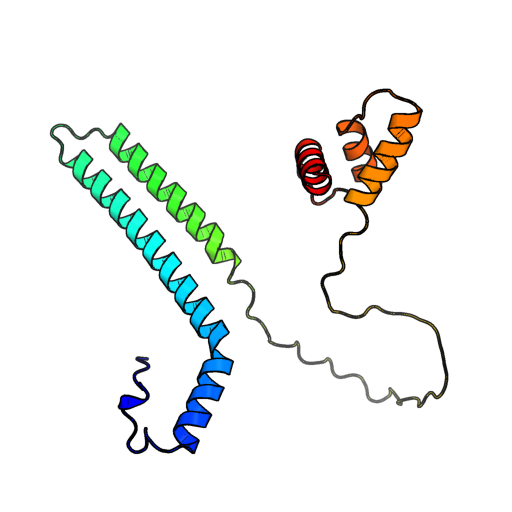1 -13.880 10.403 1.00 47.03 95 ASP A CA 1
ATOM 763 C C . ASP A 1 95 ? -6.251 -13.846 10.179 1.00 47.03 95 ASP A C 1
ATOM 765 O O . ASP A 1 95 ? -6.899 -12.813 10.286 1.00 47.03 95 ASP A O 1
ATOM 769 N N . ASP A 1 96 ? -6.813 -14.980 9.754 1.00 46.44 96 ASP A N 1
ATOM 770 C CA . ASP A 1 96 ? -8.244 -15.250 9.940 1.00 46.44 96 ASP A CA 1
ATOM 771 C C . ASP A 1 96 ? -8.516 -16.762 9.876 1.00 46.44 96 ASP A C 1
ATOM 773 O O . ASP A 1 96 ? -9.000 -17.338 8.902 1.00 46.44 96 ASP A O 1
ATOM 777 N N . SER A 1 97 ? -8.122 -17.442 10.948 1.00 43.31 97 SER A N 1
ATOM 778 C CA . SER A 1 97 ? -8.644 -18.757 11.313 1.00 43.31 97 SER A CA 1
ATOM 779 C C . SER A 1 97 ? -8.879 -18.754 12.819 1.00 43.31 97 SER A C 1
ATOM 781 O O . SER A 1 97 ? -8.283 -19.531 13.565 1.00 43.31 97 SER A O 1
ATOM 783 N N . ASP A 1 98 ? -9.781 -17.881 13.264 1.00 46.59 98 ASP A N 1
ATOM 784 C CA . ASP A 1 98 ? -10.360 -17.891 14.612 1.00 46.59 98 ASP A CA 1
ATOM 785 C C . ASP A 1 98 ? -11.396 -19.030 14.764 1.00 46.59 98 ASP A C 1
ATOM 787 O O . ASP A 1 98 ? -12.520 -18.868 15.237 1.00 46.59 98 ASP A O 1
ATOM 791 N N . ALA A 1 99 ? -11.030 -20.228 14.300 1.00 47.78 99 ALA A N 1
ATOM 792 C CA . ALA A 1 99 ? -11.755 -21.459 14.559 1.00 47.78 99 ALA A CA 1
ATOM 793 C C . ALA A 1 99 ? -10.970 -22.235 15.614 1.00 47.78 99 ALA A C 1
ATOM 795 O O . ALA A 1 99 ? -10.027 -22.967 15.309 1.00 47.78 99 ALA A O 1
ATOM 796 N N . MET A 1 100 ? -11.361 -22.054 16.876 1.00 53.16 100 MET A N 1
ATOM 797 C CA . MET A 1 100 ? -10.877 -22.875 17.983 1.00 53.16 100 MET A CA 1
ATOM 798 C C . MET A 1 100 ? -10.945 -24.366 17.607 1.00 53.16 100 MET A C 1
ATOM 800 O O . MET A 1 100 ? -12.012 -24.834 17.190 1.00 53.16 100 MET A O 1
ATOM 804 N N . PRO A 1 101 ? -9.861 -25.148 17.774 1.00 47.62 101 PRO A N 1
ATOM 805 C CA . PRO A 1 101 ? -9.943 -26.587 17.586 1.00 47.62 101 PRO A CA 1
ATOM 806 C C . PRO A 1 101 ? -10.947 -27.159 18.591 1.00 47.62 101 PRO A C 1
ATOM 808 O O . PRO A 1 101 ? -10.925 -26.824 19.779 1.00 47.62 101 PRO A O 1
ATOM 811 N N . THR A 1 102 ? -11.852 -28.012 18.110 1.00 52.88 102 THR A N 1
ATOM 812 C CA . THR A 1 102 ? -12.842 -28.691 18.952 1.00 52.88 102 THR A CA 1
ATOM 813 C C . THR A 1 102 ? -12.118 -29.425 20.092 1.00 52.88 102 THR A C 1
ATOM 815 O O . THR A 1 102 ? -11.193 -30.192 19.809 1.00 52.88 102 THR A O 1
ATOM 818 N N . PRO A 1 103 ? -12.488 -29.214 21.371 1.00 52.03 103 PRO A N 1
ATOM 819 C CA . PRO A 1 103 ? -11.789 -29.853 22.476 1.00 52.03 103 PRO A CA 1
ATOM 820 C C . PRO A 1 103 ? -11.898 -31.380 22.380 1.00 52.03 103 PRO A C 1
ATOM 822 O O . PRO A 1 103 ? -12.978 -31.926 22.150 1.00 52.03 103 PRO A O 1
ATOM 825 N N . LEU A 1 104 ? -10.776 -32.075 22.585 1.00 55.00 104 LEU A N 1
ATOM 826 C CA . LEU A 1 104 ? -10.730 -33.536 22.663 1.00 55.00 104 LEU A CA 1
ATOM 827 C C . LEU A 1 104 ? -11.578 -34.032 23.846 1.00 55.00 104 LEU A C 1
ATOM 829 O O . LEU A 1 104 ? -11.371 -33.616 24.986 1.00 55.00 104 LEU A O 1
ATOM 833 N N . ASN A 1 105 ? -12.515 -34.946 23.573 1.00 52.34 105 ASN A N 1
ATOM 834 C CA . ASN A 1 105 ? -13.328 -35.602 24.599 1.00 52.34 105 ASN A CA 1
ATOM 835 C C . ASN A 1 105 ? -12.427 -36.393 25.561 1.00 52.34 105 ASN A C 1
ATOM 837 O O . ASN A 1 105 ? -11.798 -37.377 25.168 1.00 52.34 105 ASN A O 1
ATOM 841 N N . LEU A 1 106 ? -12.369 -35.970 26.825 1.00 47.59 106 LEU A N 1
ATOM 842 C CA . LEU A 1 106 ? -11.649 -36.684 27.878 1.00 47.59 106 LEU A CA 1
ATOM 843 C C . LEU A 1 106 ? -12.480 -37.878 28.394 1.00 47.59 106 LEU A C 1
ATOM 845 O O . LEU A 1 106 ? -13.706 -37.776 28.485 1.00 47.59 106 LEU A O 1
ATOM 849 N N . PRO A 1 107 ? -11.845 -39.007 28.764 1.00 56.78 107 PRO A N 1
ATOM 850 C CA . PRO A 1 107 ? -12.546 -40.178 29.284 1.00 56.78 107 PRO A CA 1
ATOM 851 C C . PRO A 1 107 ? -13.209 -39.910 30.655 1.00 56.78 107 PRO A C 1
ATOM 853 O O . PRO A 1 107 ? -12.749 -39.044 31.403 1.00 56.78 107 PRO A O 1
ATOM 856 N N . PRO A 1 108 ? -14.242 -40.685 31.053 1.00 53.62 108 PRO A N 1
ATOM 857 C CA . PRO A 1 108 ? -15.187 -40.327 32.126 1.00 53.62 108 PRO A CA 1
ATOM 858 C C . PRO A 1 108 ? -14.632 -40.268 33.561 1.00 53.62 108 PRO A C 1
ATOM 860 O O . PRO A 1 108 ? -15.403 -40.089 34.500 1.00 53.62 108 PRO A O 1
ATOM 863 N N . ASN A 1 109 ? -13.330 -40.469 33.776 1.00 57.12 109 ASN A N 1
ATOM 864 C CA . ASN A 1 109 ? -12.783 -40.745 35.108 1.00 57.12 109 ASN A CA 1
ATOM 865 C C . ASN A 1 109 ? -11.983 -39.593 35.744 1.00 57.12 109 ASN A C 1
ATOM 867 O O . ASN A 1 109 ? -11.290 -39.794 36.740 1.00 57.12 109 ASN A O 1
ATOM 871 N N . VAL A 1 110 ? -12.072 -38.368 35.221 1.00 45.88 110 VAL A N 1
ATOM 872 C CA . VAL A 1 110 ? -11.425 -37.211 35.860 1.00 45.88 110 VAL A CA 1
ATOM 873 C C . VAL A 1 110 ? -12.383 -36.587 36.880 1.00 45.88 110 VAL A C 1
ATOM 875 O O . VAL A 1 110 ? -13.183 -35.711 36.565 1.00 45.88 110 VAL A O 1
ATOM 878 N N . ARG A 1 111 ? -12.320 -37.052 38.135 1.00 49.38 111 ARG A N 1
ATOM 879 C CA . ARG A 1 111 ? -12.998 -36.396 39.268 1.00 49.38 111 ARG A CA 1
ATOM 880 C C . ARG A 1 111 ? -12.350 -35.037 39.543 1.00 49.38 111 ARG A C 1
ATOM 882 O O . ARG A 1 111 ? -11.174 -34.963 39.887 1.00 49.38 111 ARG A O 1
ATOM 889 N N . SER A 1 112 ? -13.139 -33.969 39.481 1.00 43.00 112 SER A N 1
ATOM 890 C CA . SER A 1 112 ? -12.741 -32.626 39.908 1.00 43.00 112 SER A CA 1
ATOM 891 C C . SER A 1 112 ? -12.439 -32.601 41.416 1.00 43.00 112 SER A C 1
ATOM 893 O O . SER A 1 112 ? -13.353 -32.585 42.245 1.00 43.00 112 SER A O 1
ATOM 895 N N . GLN A 1 113 ? -11.159 -32.605 41.796 1.00 41.66 113 GLN A N 1
ATOM 896 C CA . GLN A 1 113 ? -10.746 -32.394 43.184 1.00 41.66 113 GLN A CA 1
ATOM 897 C C . GLN A 1 113 ? -10.892 -30.912 43.552 1.00 41.66 113 GLN A C 1
ATOM 899 O O . GLN A 1 113 ? -10.129 -30.067 43.093 1.00 41.66 113 GLN A O 1
ATOM 904 N N . LYS A 1 114 ? -11.837 -30.600 44.450 1.00 48.53 114 LYS A N 1
ATOM 905 C CA . LYS A 1 114 ? -11.820 -29.350 45.227 1.00 48.53 114 LYS A CA 1
ATOM 906 C C . LYS A 1 114 ? -10.481 -29.255 45.965 1.00 48.53 114 LYS A C 1
ATOM 908 O O . LYS A 1 114 ? -10.224 -30.072 46.848 1.00 48.53 114 LYS A O 1
ATOM 913 N N . ARG A 1 115 ? -9.663 -28.241 45.671 1.00 37.09 115 ARG A N 1
ATOM 914 C CA . ARG A 1 115 ? -8.538 -27.849 46.532 1.00 37.09 115 ARG A CA 1
ATOM 915 C C . ARG A 1 115 ? -8.739 -26.427 47.054 1.00 37.09 115 ARG A C 1
ATOM 917 O O . ARG A 1 115 ? -8.807 -25.473 46.290 1.00 37.09 115 ARG A O 1
ATOM 924 N N . ARG A 1 116 ? -8.861 -26.326 48.382 1.00 38.38 116 ARG A N 1
ATOM 925 C CA . ARG A 1 116 ? -8.558 -25.124 49.172 1.00 38.38 116 ARG A CA 1
ATOM 926 C C . ARG A 1 116 ? -7.035 -25.050 49.344 1.00 38.38 116 ARG A C 1
ATOM 928 O O . ARG A 1 116 ? -6.439 -26.086 49.620 1.00 38.38 116 ARG A O 1
ATOM 935 N N . GLY A 1 117 ? -6.470 -23.842 49.298 1.00 33.91 117 GLY A N 1
ATOM 936 C CA . GLY A 1 117 ? -5.178 -23.511 49.921 1.00 33.91 117 GLY A CA 1
ATOM 937 C C . GLY A 1 117 ? -3.972 -23.330 48.987 1.00 33.91 117 GLY A C 1
ATOM 938 O O . GLY A 1 117 ? -3.435 -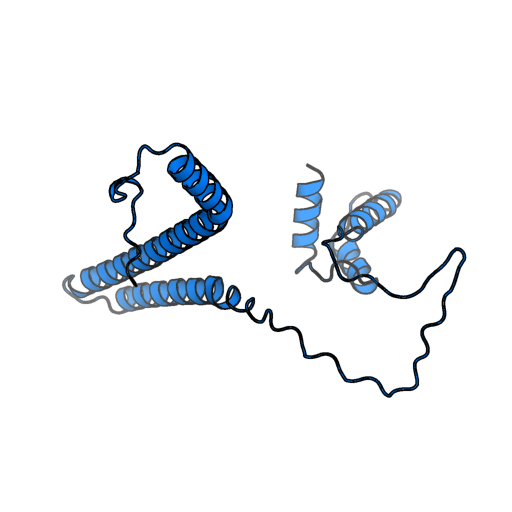24.306 48.485 1.00 33.91 117 GLY A O 1
ATOM 939 N N . THR A 1 118 ? -3.568 -22.061 48.840 1.00 38.97 118 THR A N 1
ATOM 940 C CA . THR A 1 118 ? -2.197 -21.487 48.806 1.00 38.97 118 THR A CA 1
ATOM 941 C C . THR A 1 118 ? -1.024 -22.192 48.092 1.00 38.97 118 THR A C 1
ATOM 943 O O . THR A 1 118 ? -0.517 -23.202 48.563 1.00 38.97 118 THR A O 1
ATOM 946 N N . ASN A 1 119 ? -0.490 -21.440 47.115 1.00 39.16 119 ASN A N 1
ATOM 947 C CA . ASN A 1 119 ? 0.899 -21.271 46.645 1.00 39.16 119 ASN A CA 1
ATOM 948 C C . ASN A 1 119 ? 1.645 -22.346 45.821 1.00 39.16 119 ASN A C 1
ATOM 950 O O . ASN A 1 119 ? 1.736 -23.516 46.176 1.00 39.16 119 ASN A O 1
ATOM 954 N N . SER A 1 120 ? 2.312 -21.788 44.794 1.00 39.56 120 SER A N 1
ATOM 955 C CA . SER A 1 120 ? 3.431 -22.239 43.941 1.00 39.56 120 SER A CA 1
ATOM 956 C C . SER A 1 120 ? 3.196 -23.306 42.857 1.00 39.56 120 SER A C 1
ATOM 958 O O . SER A 1 120 ? 3.147 -24.500 43.127 1.00 39.56 120 SER A O 1
ATOM 960 N N . ASP A 1 121 ? 3.148 -22.769 41.629 1.00 38.44 121 ASP A N 1
ATOM 961 C CA . ASP A 1 121 ? 3.788 -23.176 40.367 1.00 38.44 121 ASP A CA 1
ATOM 962 C C . ASP A 1 121 ? 3.427 -24.507 39.675 1.00 38.44 121 ASP A C 1
ATOM 964 O O . ASP A 1 121 ? 3.617 -25.598 40.202 1.00 38.44 121 ASP A O 1
ATOM 968 N N . ILE A 1 122 ? 3.000 -24.401 38.403 1.00 43.25 122 ILE A N 1
ATOM 969 C CA . ILE A 1 122 ? 3.760 -24.754 37.173 1.00 43.25 122 ILE A CA 1
ATOM 970 C C . ILE A 1 122 ? 2.753 -24.924 36.001 1.00 43.25 122 ILE A C 1
ATOM 972 O O . ILE A 1 122 ? 2.117 -25.967 35.892 1.00 43.25 122 ILE A O 1
ATOM 976 N N . LEU A 1 123 ? 2.586 -23.897 35.147 1.00 28.33 123 LEU A N 1
ATOM 977 C CA . LEU A 1 123 ? 2.654 -23.914 33.659 1.00 28.33 123 LEU A CA 1
ATOM 978 C C . LEU A 1 123 ? 2.102 -22.599 33.042 1.00 28.33 123 LEU A C 1
ATOM 980 O O . LEU A 1 123 ? 1.212 -21.981 33.625 1.00 28.33 123 LEU A O 1
ATOM 984 N N . PRO A 1 124 ? 2.645 -22.136 31.894 1.00 34.09 124 PRO A N 1
ATOM 985 C CA . PRO A 1 124 ? 2.602 -20.733 31.478 1.00 34.09 124 PRO A CA 1
ATOM 986 C C . PRO A 1 124 ? 1.281 -20.289 30.848 1.00 34.09 124 PRO A C 1
ATOM 988 O O . PRO A 1 124 ? 0.678 -20.989 30.037 1.00 34.09 124 PRO A O 1
ATOM 991 N N . SER A 1 125 ? 0.912 -19.053 31.180 1.00 28.39 125 SER A N 1
ATOM 992 C CA . SER A 1 125 ? -0.197 -18.293 30.612 1.00 28.39 125 SER A CA 1
ATOM 993 C C . SER A 1 125 ? 0.124 -17.821 29.190 1.00 28.39 125 SER A C 1
ATOM 995 O O . SER A 1 125 ? 1.084 -17.084 28.973 1.00 28.39 125 SER A O 1
ATOM 997 N N . MET A 1 126 ? -0.719 -18.199 28.231 1.00 45.91 126 MET A N 1
ATOM 998 C CA . MET A 1 126 ? -0.852 -17.530 26.936 1.00 45.91 126 MET A CA 1
ATOM 999 C C . MET A 1 126 ? -1.451 -16.142 27.161 1.00 45.91 126 MET A C 1
ATOM 1001 O O . MET A 1 126 ? -2.647 -16.048 27.417 1.00 45.91 126 MET A O 1
ATOM 1005 N N . THR A 1 127 ? -0.639 -15.084 27.108 1.00 33.12 127 THR A N 1
ATOM 1006 C CA . THR A 1 127 ? -0.985 -13.757 26.555 1.00 33.12 127 THR A CA 1
ATOM 1007 C C . THR A 1 127 ? 0.145 -12.761 26.797 1.00 33.12 127 THR A C 1
ATOM 1009 O O . THR A 1 127 ? 0.791 -12.763 27.843 1.00 33.12 127 THR A O 1
ATOM 1012 N N . THR A 1 128 ? 0.226 -11.799 25.880 1.00 30.59 128 THR A N 1
ATOM 1013 C CA . THR A 1 128 ? 0.850 -10.478 26.031 1.00 30.59 128 THR A CA 1
ATOM 1014 C C . THR A 1 128 ? 2.337 -10.395 25.706 1.00 30.59 128 THR A C 1
ATOM 1016 O O . THR A 1 128 ? 3.184 -11.022 26.326 1.00 30.59 128 THR A O 1
ATOM 1019 N N . ILE A 1 129 ? 2.623 -9.530 24.735 1.00 50.16 129 ILE A N 1
ATOM 1020 C CA . ILE A 1 129 ? 3.856 -8.770 24.537 1.00 50.16 129 ILE A CA 1
ATOM 1021 C C . ILE A 1 129 ? 4.554 -8.541 25.891 1.00 50.16 129 ILE A C 1
ATOM 1023 O O . ILE A 1 129 ? 4.098 -7.735 26.701 1.00 50.16 129 ILE A O 1
ATOM 1027 N N . VAL A 1 130 ? 5.651 -9.260 26.144 1.00 36.38 130 VAL A N 1
ATOM 1028 C CA . VAL A 1 130 ? 6.562 -8.994 27.266 1.00 36.38 130 VAL A CA 1
ATOM 1029 C C . VAL A 1 130 ? 7.796 -8.294 26.689 1.00 36.38 130 VAL A C 1
ATOM 1031 O O . VAL A 1 130 ? 8.292 -8.707 25.639 1.00 36.38 130 VAL A O 1
ATOM 1034 N N . PRO A 1 131 ? 8.282 -7.209 27.317 1.00 41.88 131 PRO A N 1
ATOM 1035 C CA . PRO A 1 131 ? 9.360 -6.398 26.774 1.00 41.88 131 PRO A CA 1
ATOM 1036 C C . PRO A 1 131 ? 10.621 -7.251 26.679 1.00 41.88 131 PRO A C 1
ATOM 1038 O O . PRO A 1 131 ? 10.941 -7.941 27.647 1.00 41.88 131 PRO A O 1
ATOM 1041 N N . GLN A 1 132 ? 11.367 -7.150 25.573 1.00 44.16 132 GLN A N 1
ATOM 1042 C CA . GLN A 1 132 ? 12.761 -7.597 25.495 1.00 44.16 132 GLN A CA 1
ATOM 1043 C C . GLN A 1 132 ? 13.604 -6.820 26.528 1.00 44.16 132 GLN A C 1
ATOM 1045 O O . GLN A 1 132 ? 14.385 -5.923 26.213 1.00 44.16 132 GLN A O 1
ATOM 1050 N N . LYS A 1 133 ? 13.475 -7.164 27.809 1.00 53.16 133 LYS A N 1
ATOM 1051 C CA . LYS A 1 133 ? 14.649 -7.258 28.657 1.00 53.16 133 LYS A CA 1
ATOM 1052 C C . LYS A 1 133 ? 15.439 -8.400 28.037 1.00 53.16 133 LYS A C 1
ATOM 1054 O O . LYS A 1 133 ? 15.008 -9.539 28.108 1.00 53.16 133 LYS A O 1
ATOM 1059 N N . ASP A 1 134 ? 16.470 -8.065 27.276 1.00 64.81 134 ASP A N 1
ATOM 1060 C CA . ASP A 1 134 ? 17.822 -8.451 27.678 1.00 64.81 134 ASP A CA 1
ATOM 1061 C C . ASP A 1 134 ? 18.868 -8.119 26.614 1.00 64.81 134 ASP A C 1
ATOM 1063 O O . ASP A 1 134 ? 19.992 -7.841 26.991 1.00 64.81 134 ASP A O 1
ATOM 1067 N N . ASP A 1 135 ? 18.522 -7.949 25.335 1.00 69.38 135 ASP A N 1
ATOM 1068 C CA . ASP A 1 135 ? 19.523 -7.606 24.307 1.00 69.38 135 ASP A CA 1
ATOM 1069 C C . ASP A 1 135 ? 20.179 -6.229 24.554 1.00 69.38 135 ASP A C 1
ATOM 1071 O O . ASP A 1 135 ? 21.404 -6.082 24.582 1.00 69.38 135 ASP A O 1
ATOM 1075 N N . ILE A 1 136 ? 19.375 -5.188 24.800 1.00 77.69 136 ILE A N 1
ATOM 1076 C CA . ILE A 1 136 ? 19.894 -3.830 25.056 1.00 77.69 136 ILE A CA 1
ATOM 1077 C C . ILE A 1 136 ? 20.566 -3.726 26.434 1.00 77.69 136 ILE A C 1
ATOM 1079 O O . ILE A 1 136 ? 21.523 -2.965 26.598 1.00 77.69 136 ILE A O 1
ATOM 1083 N N . LYS A 1 137 ? 20.101 -4.502 27.422 1.00 79.12 137 LYS A N 1
ATOM 1084 C CA . LYS A 1 137 ? 20.725 -4.566 28.752 1.00 79.12 137 LYS A CA 1
ATOM 1085 C C . LYS A 1 137 ? 22.066 -5.281 28.704 1.00 79.12 137 LYS A C 1
ATOM 1087 O O . LYS A 1 137 ? 23.042 -4.731 29.196 1.00 79.12 137 LYS A O 1
ATOM 1092 N N . TYR A 1 138 ? 22.129 -6.413 28.016 1.00 82.06 138 TYR A N 1
ATOM 1093 C CA . TYR A 1 138 ? 23.353 -7.146 27.740 1.00 82.06 138 TYR A CA 1
ATOM 1094 C C . TYR A 1 138 ? 24.372 -6.261 27.021 1.00 82.06 138 TYR A C 1
ATOM 1096 O O . TYR A 1 138 ? 25.515 -6.133 27.451 1.00 82.06 138 TYR A O 1
ATOM 1104 N N . ALA A 1 139 ? 23.943 -5.545 25.975 1.00 79.50 139 ALA A N 1
ATOM 1105 C CA . ALA A 1 139 ? 24.806 -4.600 25.272 1.00 79.50 139 ALA A CA 1
ATOM 1106 C C . ALA A 1 139 ? 25.330 -3.479 26.189 1.00 79.50 139 ALA A C 1
ATOM 1108 O O . ALA A 1 139 ? 26.452 -3.004 25.994 1.00 79.50 139 ALA A O 1
ATOM 1109 N N . LYS A 1 140 ? 24.542 -3.054 27.187 1.00 82.19 140 LYS A N 1
ATOM 1110 C CA . LYS A 1 140 ? 24.934 -2.046 28.179 1.00 82.19 140 LYS A CA 1
ATOM 1111 C C . LYS A 1 140 ? 25.921 -2.607 29.208 1.00 82.19 140 LYS A C 1
ATOM 1113 O O . LYS A 1 140 ? 26.950 -1.979 29.436 1.00 82.19 140 LYS A O 1
ATOM 1118 N N . GLU A 1 141 ? 25.663 -3.786 29.760 1.00 81.94 141 GLU A N 1
ATOM 1119 C CA . GLU A 1 141 ? 26.551 -4.467 30.712 1.00 81.94 141 GLU A CA 1
ATOM 1120 C C . GLU A 1 141 ? 27.892 -4.819 30.066 1.00 81.94 141 GLU A C 1
ATOM 1122 O O . GLU A 1 141 ? 28.948 -4.464 30.592 1.00 81.94 141 GLU A O 1
ATOM 1127 N N . PHE A 1 142 ? 27.859 -5.381 28.854 1.00 82.31 142 PHE A N 1
ATOM 1128 C CA . PHE A 1 142 ? 29.060 -5.631 28.064 1.00 82.31 142 PHE A CA 1
ATOM 1129 C C . PHE A 1 142 ? 29.825 -4.327 27.819 1.00 82.31 142 PHE A C 1
ATOM 1131 O O . PHE A 1 142 ? 31.045 -4.299 27.926 1.00 82.31 142 PHE A O 1
ATOM 1138 N N . LYS A 1 143 ? 29.138 -3.210 27.538 1.00 82.25 143 LYS A N 1
ATOM 1139 C CA . LYS A 1 143 ? 29.793 -1.905 27.348 1.00 82.25 143 LYS A CA 1
ATOM 1140 C C . LYS A 1 143 ? 30.519 -1.441 28.600 1.00 82.25 143 LYS A C 1
ATOM 1142 O O . LYS A 1 143 ? 31.650 -0.973 28.500 1.00 82.25 143 LYS A O 1
ATOM 1147 N N . GLU A 1 144 ? 29.871 -1.546 29.751 1.00 80.44 144 GLU A N 1
ATOM 1148 C CA . GLU A 1 144 ? 30.422 -1.122 31.036 1.00 80.44 144 GLU A CA 1
ATOM 1149 C C . GLU A 1 144 ? 31.601 -2.001 31.470 1.00 80.44 144 GLU A C 1
ATOM 1151 O O . GLU A 1 144 ? 32.602 -1.479 31.957 1.00 80.44 144 GLU A O 1
ATOM 1156 N N . GLU A 1 145 ? 31.540 -3.314 31.241 1.00 79.50 145 GLU A N 1
ATOM 1157 C CA . GLU A 1 145 ? 32.639 -4.240 31.532 1.00 79.50 145 GLU A CA 1
ATOM 1158 C C . GLU A 1 145 ? 33.822 -4.059 30.566 1.00 79.50 145 GLU A C 1
ATOM 1160 O O . GLU A 1 145 ? 34.979 -3.970 30.986 1.00 79.50 145 GLU A O 1
ATOM 1165 N N . TYR A 1 146 ? 33.546 -3.914 29.268 1.00 78.25 146 TYR A N 1
ATOM 1166 C CA . TYR A 1 146 ? 34.582 -3.760 28.246 1.00 78.25 146 TYR A CA 1
ATOM 1167 C C . TYR A 1 146 ? 35.288 -2.401 28.335 1.00 78.25 146 TYR A C 1
ATOM 1169 O O . TYR A 1 146 ? 36.481 -2.311 28.055 1.00 78.25 146 TYR A O 1
ATOM 1177 N N . LEU A 1 147 ? 34.592 -1.342 28.773 1.00 79.75 147 LEU A N 1
ATOM 1178 C CA . LEU A 1 147 ? 35.191 -0.017 28.989 1.00 79.75 147 LEU A CA 1
ATOM 1179 C C . LEU A 1 147 ? 36.108 0.054 30.220 1.00 79.75 147 LEU A C 1
ATOM 1181 O O . LEU A 1 147 ? 36.967 0.933 30.274 1.00 79.75 147 LEU A O 1
ATOM 1185 N N . LYS A 1 148 ? 35.971 -0.865 31.188 1.00 77.31 148 LYS A N 1
ATOM 1186 C CA . LYS A 1 148 ? 36.888 -0.954 32.343 1.00 77.31 148 LYS A CA 1
ATOM 1187 C C . LYS A 1 148 ? 38.278 -1.438 31.939 1.00 77.31 148 LYS A C 1
ATOM 1189 O O . LYS A 1 148 ? 39.266 -1.040 32.546 1.00 77.31 148 LYS A O 1
ATOM 1194 N N . THR A 1 149 ? 38.353 -2.290 30.921 1.00 74.94 149 THR A N 1
ATOM 1195 C CA . THR A 1 149 ? 39.606 -2.893 30.441 1.00 74.94 149 THR A CA 1
ATOM 1196 C C . THR A 1 149 ? 40.123 -2.249 29.154 1.00 74.94 149 THR A C 1
ATOM 1198 O O . THR A 1 149 ? 41.324 -2.270 28.903 1.00 74.94 149 THR A O 1
ATOM 1201 N N . HIS A 1 150 ? 39.249 -1.640 28.346 1.00 74.94 150 HIS A N 1
ATOM 1202 C CA . HIS A 1 150 ? 39.595 -1.084 27.039 1.00 74.94 150 HIS A CA 1
ATOM 1203 C C . HIS A 1 150 ? 39.027 0.326 26.834 1.00 74.94 150 HIS A C 1
ATOM 1205 O O . HIS A 1 150 ? 37.863 0.603 27.089 1.00 74.94 150 HIS A O 1
ATOM 1211 N N . LYS A 1 151 ? 39.821 1.225 26.236 1.00 74.31 151 LYS A N 1
ATOM 1212 C CA . LYS A 1 151 ? 39.423 2.626 25.980 1.00 74.31 151 LYS A CA 1
ATOM 1213 C C . LYS A 1 151 ? 38.265 2.780 24.974 1.00 74.31 151 LYS A C 1
ATOM 1215 O O . LYS A 1 151 ? 37.675 3.854 24.878 1.00 74.31 151 LYS A O 1
ATOM 1220 N N . ARG A 1 152 ? 37.962 1.755 24.165 1.00 71.81 152 ARG A N 1
ATOM 1221 C CA . ARG A 1 152 ? 36.925 1.805 23.116 1.00 71.81 152 ARG A CA 1
ATOM 1222 C C . ARG A 1 152 ? 36.139 0.498 23.046 1.00 71.81 152 ARG A C 1
ATOM 1224 O O . ARG A 1 152 ? 36.713 -0.584 23.059 1.00 71.81 152 ARG A O 1
ATOM 1231 N N . MET A 1 153 ? 34.825 0.638 22.896 1.00 77.69 153 MET A N 1
ATOM 1232 C CA . MET A 1 153 ? 33.870 -0.461 22.774 1.00 77.69 153 MET A CA 1
ATOM 1233 C C . MET A 1 153 ? 34.025 -1.225 21.454 1.00 77.69 153 MET A C 1
ATOM 1235 O O . MET A 1 153 ? 33.995 -0.615 20.379 1.00 77.69 153 MET A O 1
ATOM 1239 N N . ASN A 1 154 ? 34.100 -2.557 21.523 1.00 84.50 154 ASN A N 1
ATOM 1240 C CA . ASN A 1 154 ? 34.078 -3.422 20.348 1.00 84.50 154 ASN A CA 1
ATOM 1241 C C . ASN A 1 154 ? 32.686 -4.045 20.145 1.00 84.50 154 ASN A C 1
ATOM 1243 O O . ASN A 1 154 ? 32.357 -5.091 20.697 1.00 84.50 154 ASN A O 1
ATOM 1247 N N . TRP A 1 155 ? 31.879 -3.400 19.301 1.00 81.12 155 TRP A N 1
ATOM 1248 C CA . TRP A 1 155 ? 30.516 -3.837 18.972 1.00 81.12 155 TRP A CA 1
ATOM 1249 C C . TRP A 1 155 ? 30.451 -5.189 18.263 1.00 81.12 155 TRP A C 1
ATOM 1251 O O . TRP A 1 155 ? 29.452 -5.886 18.395 1.00 81.12 155 TRP A O 1
ATOM 1261 N N . LYS A 1 156 ? 31.504 -5.562 17.526 1.00 83.88 156 LYS A N 1
ATOM 1262 C CA . LYS A 1 156 ? 31.567 -6.864 16.860 1.00 83.88 156 LYS A CA 1
ATOM 1263 C C . LYS A 1 156 ? 31.717 -7.983 17.893 1.00 83.88 156 LYS A C 1
ATOM 1265 O O . LYS A 1 156 ? 30.944 -8.925 17.873 1.00 83.88 156 LYS A O 1
ATOM 1270 N N . ALA A 1 157 ? 32.622 -7.805 18.858 1.00 80.94 157 ALA A N 1
ATOM 1271 C CA . ALA A 1 157 ? 32.805 -8.757 19.953 1.00 80.94 157 ALA A CA 1
ATOM 1272 C C . ALA A 1 157 ? 31.557 -8.882 20.848 1.00 80.94 157 ALA A C 1
ATOM 1274 O O . ALA A 1 157 ? 31.210 -9.986 21.247 1.00 80.94 157 ALA A O 1
ATOM 1275 N N . CYS A 1 158 ? 30.863 -7.769 21.118 1.00 80.88 158 CYS A N 1
ATOM 1276 C CA . CYS A 1 158 ? 29.594 -7.764 21.858 1.00 80.88 158 CYS A CA 1
ATOM 1277 C C . CYS A 1 158 ? 28.525 -8.613 21.154 1.00 80.88 158 CYS A C 1
ATOM 1279 O O . CYS A 1 158 ? 27.882 -9.452 21.774 1.00 80.88 158 CYS A O 1
ATOM 1281 N N . TYR A 1 159 ? 28.381 -8.422 19.843 1.00 81.44 159 TYR A N 1
ATOM 1282 C CA . TYR A 1 159 ? 27.401 -9.130 19.028 1.00 81.44 159 TYR A CA 1
ATOM 1283 C C . TYR A 1 159 ? 27.704 -10.629 18.910 1.00 81.44 159 TYR A C 1
ATOM 1285 O O . TYR A 1 159 ? 26.811 -11.446 19.102 1.00 81.44 159 TYR A O 1
ATOM 1293 N N . ASP A 1 160 ? 28.965 -10.987 18.655 1.00 81.94 160 ASP A N 1
ATOM 1294 C CA . ASP A 1 160 ? 29.384 -12.386 18.522 1.00 81.94 160 ASP A CA 1
ATOM 1295 C C . ASP A 1 160 ? 29.247 -13.139 19.862 1.00 81.94 160 ASP A C 1
ATOM 1297 O O . ASP A 1 160 ? 28.803 -14.286 19.890 1.00 81.94 160 ASP A O 1
ATOM 1301 N N . LYS A 1 161 ? 29.575 -12.488 20.990 1.00 82.25 161 LYS A N 1
ATOM 1302 C CA . LYS A 1 161 ? 29.416 -13.072 22.331 1.00 82.25 161 LYS A CA 1
ATOM 1303 C C . LYS A 1 161 ? 27.943 -13.196 22.727 1.00 82.25 161 LYS A C 1
ATOM 1305 O O . LYS A 1 161 ? 27.542 -14.250 23.203 1.00 82.25 161 LYS A O 1
ATOM 1310 N N . GLY A 1 162 ? 27.137 -12.169 22.456 1.00 81.44 162 GLY A N 1
ATOM 1311 C CA . GLY A 1 162 ? 25.706 -12.219 22.730 1.00 81.44 162 GLY A CA 1
ATOM 1312 C C . GLY A 1 162 ? 24.994 -13.290 21.907 1.00 81.44 162 GLY A C 1
ATOM 1313 O O . GLY A 1 162 ? 24.214 -14.035 22.479 1.00 81.44 162 GLY A O 1
ATOM 1314 N N . LEU A 1 163 ? 25.343 -13.474 20.626 1.00 80.38 163 LEU A N 1
ATOM 1315 C CA . LEU A 1 163 ? 24.818 -14.582 19.813 1.00 80.38 163 LEU A CA 1
ATOM 1316 C C . LEU A 1 163 ? 25.144 -15.957 20.403 1.00 80.38 163 LEU A C 1
ATOM 1318 O O . LEU A 1 163 ? 24.276 -16.828 20.435 1.00 80.38 163 LEU A O 1
ATOM 1322 N N . ASN A 1 164 ? 26.371 -16.148 20.893 1.00 77.88 164 ASN A N 1
ATOM 1323 C CA . ASN A 1 164 ? 26.768 -17.397 21.548 1.00 77.88 164 ASN A CA 1
ATOM 1324 C C . ASN A 1 164 ? 26.030 -17.633 22.875 1.00 77.88 164 ASN A C 1
ATOM 1326 O O . ASN A 1 164 ? 25.843 -18.778 23.276 1.00 77.88 164 ASN A O 1
ATOM 1330 N N . GLU A 1 165 ? 25.606 -16.563 23.546 1.00 73.12 165 GLU A N 1
ATOM 1331 C CA . GLU A 1 165 ? 24.857 -16.599 24.806 1.00 73.12 165 GLU A CA 1
ATOM 1332 C C . GLU A 1 165 ? 23.329 -16.574 24.592 1.00 73.12 165 GLU A C 1
ATOM 1334 O O . GLU A 1 165 ? 22.568 -16.580 25.555 1.00 73.12 165 GLU A O 1
ATOM 1339 N N . GLY A 1 166 ? 22.871 -16.619 23.332 1.00 73.50 166 GLY A N 1
ATOM 1340 C CA . GLY A 1 166 ? 21.454 -16.681 22.953 1.00 73.50 166 GLY A CA 1
ATOM 1341 C C . GLY A 1 166 ? 20.765 -15.321 22.787 1.00 73.50 166 GLY A C 1
ATOM 1342 O O . GLY A 1 166 ? 19.576 -15.274 22.472 1.00 73.50 166 GLY A O 1
ATOM 1343 N N . TYR A 1 167 ? 21.507 -14.228 22.949 1.00 72.12 167 TYR A N 1
ATOM 1344 C CA . TYR A 1 167 ? 21.075 -12.853 22.707 1.00 72.12 167 TYR A CA 1
ATOM 1345 C C . TYR A 1 167 ? 21.262 -12.448 21.238 1.00 72.12 167 TYR A C 1
ATOM 1347 O O . TYR A 1 167 ? 22.003 -13.064 20.474 1.00 72.12 167 TYR A O 1
ATOM 1355 N N . PHE A 1 168 ? 20.599 -11.373 20.823 1.00 76.88 168 PHE A N 1
ATOM 1356 C CA . PHE A 1 168 ? 20.734 -10.766 19.493 1.00 76.88 168 PHE A CA 1
ATOM 1357 C C . PHE A 1 168 ? 20.268 -11.591 18.281 1.00 76.88 168 PHE A C 1
ATOM 1359 O O . PHE A 1 168 ? 20.583 -11.233 17.143 1.00 76.88 168 PHE A O 1
ATOM 1366 N N . SER A 1 169 ? 19.464 -12.637 18.486 1.00 68.94 169 SER A N 1
ATOM 1367 C CA . SER A 1 169 ? 18.905 -13.474 17.407 1.00 68.94 169 SER A CA 1
ATOM 1368 C C . SER A 1 169 ? 18.011 -12.703 16.422 1.00 68.94 169 SER A C 1
ATOM 1370 O O . SER A 1 169 ? 17.834 -13.120 15.278 1.00 68.94 169 SER A O 1
ATOM 1372 N N . THR A 1 170 ? 17.484 -11.549 16.839 1.00 69.94 170 THR A N 1
ATOM 1373 C CA . THR A 1 170 ? 16.630 -10.662 16.034 1.00 69.94 170 THR A CA 1
ATOM 1374 C C . THR A 1 170 ? 17.405 -9.641 15.201 1.00 69.94 170 THR A C 1
ATOM 1376 O O . THR A 1 170 ? 16.825 -8.976 14.341 1.00 69.94 170 THR A O 1
ATOM 1379 N N . TYR A 1 171 ? 18.710 -9.476 15.431 1.00 72.44 171 TYR A N 1
ATOM 1380 C CA . TYR A 1 171 ? 19.522 -8.494 14.717 1.00 72.44 171 TYR A CA 1
ATOM 1381 C C . TYR A 1 171 ? 20.241 -9.154 13.536 1.00 72.44 171 TYR A C 1
ATOM 1383 O O . TYR A 1 171 ? 20.788 -10.241 13.639 1.00 72.44 171 TYR A O 1
ATOM 1391 N N . LYS A 1 172 ? 20.269 -8.474 12.384 1.00 71.75 172 LYS A N 1
ATOM 1392 C CA . LYS A 1 172 ? 20.926 -8.978 11.160 1.00 71.75 172 LYS A CA 1
ATOM 1393 C C . LYS A 1 172 ? 22.452 -8.803 11.181 1.00 71.75 172 LYS A C 1
ATOM 1395 O O . LYS A 1 172 ? 23.166 -9.411 10.387 1.00 71.75 172 LYS A O 1
ATOM 1400 N N . SER A 1 173 ? 22.958 -7.893 12.016 1.00 76.44 173 SER A N 1
ATOM 1401 C CA . SER A 1 173 ? 24.377 -7.540 12.100 1.00 76.44 173 SER A CA 1
ATOM 1402 C C . SER A 1 173 ? 24.681 -6.709 13.350 1.00 76.44 173 SER A C 1
ATOM 1404 O O . SER A 1 173 ? 23.844 -5.921 13.798 1.00 76.44 173 SER A O 1
ATOM 1406 N N . TYR A 1 174 ? 25.938 -6.749 13.811 1.00 77.38 174 TYR A N 1
ATOM 1407 C CA . TYR A 1 174 ? 26.474 -5.842 14.836 1.00 77.38 174 TYR A CA 1
ATOM 1408 C C . TYR A 1 174 ? 26.267 -4.350 14.502 1.00 77.38 174 TYR A C 1
ATOM 1410 O O . TYR A 1 174 ? 26.198 -3.513 15.403 1.00 77.38 174 TYR A O 1
ATOM 1418 N N . LYS A 1 175 ? 26.168 -3.988 13.210 1.00 80.31 175 LYS A N 1
ATOM 1419 C CA . LYS A 1 175 ? 25.864 -2.612 12.776 1.00 80.31 175 LYS A CA 1
ATOM 1420 C C . LYS A 1 175 ? 24.440 -2.200 13.149 1.00 80.31 175 LYS A C 1
ATOM 1422 O O . LYS A 1 175 ? 24.245 -1.076 13.601 1.00 80.31 175 LYS A O 1
ATOM 1427 N N . THR A 1 176 ? 23.479 -3.109 12.985 1.00 79.69 176 THR A N 1
ATOM 1428 C CA . THR A 1 176 ? 22.071 -2.890 13.335 1.00 79.69 176 THR A CA 1
ATOM 1429 C C . THR A 1 176 ? 21.929 -2.740 14.843 1.00 79.69 176 THR A C 1
ATOM 1431 O O . THR A 1 176 ? 21.374 -1.742 15.284 1.00 79.69 176 THR A O 1
ATOM 1434 N N . LEU A 1 177 ? 22.556 -3.638 15.617 1.00 78.94 177 LEU A N 1
ATOM 1435 C CA . LEU A 1 177 ? 22.611 -3.556 17.081 1.00 78.94 177 LEU A CA 1
ATOM 1436 C C . LEU A 1 177 ? 23.203 -2.221 17.565 1.00 78.94 177 LEU A C 1
ATOM 1438 O O . LEU A 1 177 ? 22.677 -1.584 18.475 1.00 78.94 177 LEU A O 1
ATOM 1442 N N . LYS A 1 178 ? 24.299 -1.770 16.943 1.00 81.00 178 LYS A N 1
ATOM 1443 C CA . LYS A 1 178 ? 24.933 -0.489 17.279 1.00 81.00 178 LYS A CA 1
ATOM 1444 C C . LYS A 1 178 ? 24.028 0.707 16.962 1.00 81.00 178 LYS A C 1
ATOM 1446 O O . LYS A 1 178 ? 24.009 1.654 17.743 1.00 81.00 178 LYS A O 1
ATOM 1451 N N . SER A 1 179 ? 23.316 0.687 15.831 1.00 76.12 179 SER A N 1
ATOM 1452 C CA . SER A 1 179 ? 22.379 1.760 15.459 1.00 76.12 179 SER A CA 1
ATOM 1453 C C . SER A 1 179 ? 21.246 1.858 16.470 1.00 76.12 179 SER A C 1
ATOM 1455 O O . SER A 1 179 ? 21.057 2.913 17.066 1.00 76.12 179 SER A O 1
ATOM 1457 N N . THR A 1 180 ? 20.588 0.733 16.761 1.00 79.69 180 THR A N 1
ATOM 1458 C CA . THR A 1 180 ? 19.487 0.676 17.730 1.00 79.69 180 THR A CA 1
ATOM 1459 C C . THR A 1 180 ? 19.945 1.062 19.133 1.00 79.69 180 THR A C 1
ATOM 1461 O O . THR A 1 180 ? 19.263 1.810 19.822 1.00 79.69 180 THR A O 1
ATOM 1464 N N . PHE A 1 181 ? 21.136 0.629 19.558 1.00 80.75 181 PHE A N 1
ATOM 1465 C CA . PHE A 1 181 ? 21.682 1.032 20.854 1.00 80.75 181 PHE A CA 1
ATOM 1466 C C . PHE A 1 181 ? 21.957 2.542 20.923 1.00 80.75 181 PHE A C 1
ATOM 1468 O O . PHE A 1 181 ? 21.703 3.165 21.952 1.00 80.75 181 PHE A O 1
ATOM 1475 N N . ASN A 1 182 ? 22.482 3.145 19.854 1.00 78.56 182 ASN A N 1
ATOM 1476 C CA . ASN A 1 182 ? 22.744 4.583 19.815 1.00 78.56 182 ASN A CA 1
ATOM 1477 C C . ASN A 1 182 ? 21.456 5.413 19.762 1.00 78.56 182 ASN A C 1
ATOM 1479 O O . ASN A 1 182 ? 21.419 6.475 20.369 1.00 78.56 182 ASN A O 1
ATOM 1483 N N . GLU A 1 183 ? 20.424 4.942 19.062 1.00 76.44 183 GLU A N 1
ATOM 1484 C CA . GLU A 1 183 ? 19.105 5.588 19.010 1.00 76.44 183 GLU A CA 1
ATOM 1485 C C . GLU A 1 183 ? 18.413 5.581 20.376 1.00 76.44 183 GLU A C 1
ATOM 1487 O O . GLU A 1 183 ? 17.839 6.589 20.769 1.00 76.44 183 GLU A O 1
ATOM 1492 N N . ILE A 1 184 ? 18.529 4.481 21.126 1.00 74.44 184 ILE A N 1
ATOM 1493 C CA . ILE A 1 184 ? 17.949 4.350 22.473 1.00 74.44 184 ILE A CA 1
ATOM 1494 C C . ILE A 1 184 ? 18.694 5.205 23.515 1.00 74.44 184 ILE A C 1
ATOM 1496 O O . ILE A 1 184 ? 18.099 5.618 24.505 1.00 74.44 184 ILE A O 1
ATOM 1500 N N . ASN A 1 185 ? 19.994 5.457 23.326 1.00 64.75 185 ASN A N 1
ATOM 1501 C CA . ASN A 1 185 ? 20.825 6.238 24.256 1.00 64.75 185 ASN A CA 1
ATOM 1502 C C . ASN A 1 185 ? 21.062 7.693 23.799 1.00 64.75 185 ASN A C 1
ATOM 1504 O O . ASN A 1 185 ? 22.016 8.321 24.270 1.00 64.75 185 ASN A O 1
ATOM 1508 N N . LYS A 1 186 ? 20.262 8.199 22.856 1.00 55.97 186 LYS A N 1
ATOM 1509 C CA . LYS A 1 186 ? 20.279 9.600 22.418 1.00 55.97 186 LYS A CA 1
ATOM 1510 C C . LYS A 1 186 ? 19.347 10.439 23.285 1.00 55.97 186 LYS A C 1
ATOM 1512 O O . LYS A 1 186 ? 19.745 11.586 23.579 1.00 55.97 186 LYS A O 1
#